Protein AF-A0A087SNQ1-F1 (afdb_monomer_lite)

Structure (mmCIF, N/CA/C/O backbone):
data_AF-A0A087SNQ1-F1
#
_entry.id   AF-A0A087SNQ1-F1
#
loop_
_atom_site.group_PDB
_atom_site.id
_atom_site.type_symbol
_atom_site.label_atom_id
_atom_site.label_alt_id
_atom_site.label_comp_id
_atom_site.label_asym_id
_atom_site.label_entity_id
_atom_site.label_seq_id
_atom_site.pdbx_PDB_ins_code
_atom_site.Cartn_x
_atom_site.Cartn_y
_atom_site.Cartn_z
_atom_site.occupancy
_atom_site.B_iso_or_equiv
_atom_site.auth_seq_id
_atom_site.auth_comp_id
_atom_site.auth_asym_id
_atom_site.auth_atom_id
_atom_site.pdbx_PDB_model_num
ATOM 1 N N . MET A 1 1 ? -2.020 -8.601 -16.836 1.00 51.16 1 MET A N 1
ATOM 2 C CA . MET A 1 1 ? -1.580 -8.238 -15.471 1.00 51.16 1 MET A CA 1
ATOM 3 C C . MET A 1 1 ? -0.207 -8.858 -15.265 1.00 51.16 1 MET A C 1
ATOM 5 O O . MET A 1 1 ? -0.049 -10.002 -15.671 1.00 51.16 1 MET A O 1
ATOM 9 N N . SER A 1 2 ? 0.785 -8.121 -14.756 1.00 54.00 2 SER A N 1
ATOM 10 C CA . SER A 1 2 ? 2.107 -8.702 -14.483 1.00 54.00 2 SER A CA 1
ATOM 11 C C . SER A 1 2 ? 2.045 -9.477 -13.167 1.00 54.00 2 SER A C 1
ATOM 13 O O . SER A 1 2 ? 1.613 -8.926 -12.153 1.00 54.00 2 SER A O 1
ATOM 15 N N . LEU A 1 3 ? 2.411 -10.758 -13.221 1.00 73.75 3 LEU A N 1
ATOM 16 C CA . LEU A 1 3 ? 2.416 -11.678 -12.079 1.00 73.75 3 LEU A CA 1
ATOM 17 C C . LEU A 1 3 ? 3.819 -11.899 -11.514 1.00 73.75 3 LEU A C 1
ATOM 19 O O . LEU A 1 3 ? 4.014 -12.810 -10.727 1.00 73.75 3 LEU A O 1
ATOM 23 N N . SER A 1 4 ? 4.801 -11.091 -11.912 1.00 76.44 4 SER A N 1
ATOM 24 C CA . SER A 1 4 ? 6.135 -11.148 -11.322 1.00 76.44 4 SER A CA 1
ATOM 25 C C . SER A 1 4 ? 6.735 -9.755 -11.140 1.00 76.44 4 SER A C 1
ATOM 27 O O . SER A 1 4 ? 6.287 -8.778 -11.744 1.00 76.44 4 SER A O 1
ATOM 29 N N . THR A 1 5 ? 7.765 -9.655 -10.300 1.00 79.50 5 THR A N 1
ATOM 30 C CA . THR A 1 5 ? 8.496 -8.406 -10.041 1.00 79.50 5 THR A CA 1
ATOM 31 C C . THR A 1 5 ? 9.996 -8.651 -10.112 1.00 79.50 5 THR A C 1
ATOM 33 O O . THR A 1 5 ? 10.499 -9.590 -9.509 1.00 79.50 5 THR A O 1
ATOM 36 N N . LEU A 1 6 ? 10.722 -7.786 -10.808 1.00 80.56 6 LEU A N 1
ATOM 37 C CA . LEU A 1 6 ? 12.168 -7.808 -10.953 1.00 80.56 6 LEU A CA 1
ATOM 38 C C . LEU A 1 6 ? 12.772 -6.649 -10.151 1.00 80.56 6 LEU A C 1
ATOM 40 O O . LEU A 1 6 ? 12.471 -5.484 -10.405 1.00 80.56 6 LEU A O 1
ATOM 44 N N . CYS A 1 7 ? 13.606 -6.961 -9.166 1.00 79.81 7 CYS A N 1
ATOM 45 C CA . CYS A 1 7 ? 14.303 -5.998 -8.320 1.00 79.81 7 CYS A CA 1
ATOM 46 C C . CYS A 1 7 ? 15.765 -5.893 -8.755 1.00 79.81 7 CYS A C 1
ATOM 48 O O . CYS A 1 7 ? 16.494 -6.881 -8.683 1.00 79.81 7 CYS A O 1
ATOM 50 N N . VAL A 1 8 ? 16.191 -4.707 -9.185 1.00 72.31 8 VAL A N 1
ATOM 51 C CA . VAL A 1 8 ? 17.578 -4.425 -9.588 1.00 72.31 8 VAL A CA 1
ATOM 52 C C . VAL A 1 8 ? 18.262 -3.689 -8.433 1.00 72.31 8 VAL A C 1
ATOM 54 O O . VAL A 1 8 ? 17.720 -2.703 -7.931 1.00 72.31 8 VAL A O 1
ATOM 57 N N . HIS A 1 9 ? 19.418 -4.174 -7.969 1.00 67.56 9 HIS A N 1
ATOM 58 C CA . HIS A 1 9 ? 20.097 -3.636 -6.783 1.00 67.56 9 HIS A CA 1
ATOM 59 C C . HIS A 1 9 ? 21.608 -3.516 -6.981 1.00 67.56 9 HIS A C 1
ATOM 61 O O . HIS A 1 9 ? 22.177 -4.130 -7.870 1.00 67.56 9 HIS A O 1
ATOM 67 N N . VAL A 1 10 ? 22.252 -2.758 -6.090 1.00 61.28 10 VAL A N 1
ATOM 68 C CA . VAL A 1 10 ? 23.638 -2.277 -6.206 1.00 61.28 10 VAL A CA 1
ATOM 69 C C . VAL A 1 10 ? 24.752 -3.330 -6.059 1.00 61.28 10 VAL A C 1
ATOM 71 O O . VAL A 1 10 ? 25.904 -2.980 -6.301 1.00 61.28 10 VAL A O 1
ATOM 74 N N . GLN A 1 11 ? 24.472 -4.586 -5.668 1.00 75.44 11 GLN A N 1
ATOM 75 C CA . GLN A 1 11 ? 25.512 -5.620 -5.484 1.00 75.44 11 GLN A CA 1
ATOM 76 C C . GLN A 1 11 ? 25.014 -7.055 -5.742 1.00 75.44 11 GLN A C 1
ATOM 78 O O . GLN A 1 11 ? 24.127 -7.551 -5.048 1.00 75.44 11 GLN A O 1
ATOM 83 N N . ASP A 1 12 ? 25.661 -7.758 -6.674 1.00 79.31 12 ASP A N 1
ATOM 84 C CA . ASP A 1 12 ? 25.307 -9.124 -7.091 1.00 79.31 12 ASP A CA 1
ATOM 85 C C . ASP A 1 12 ? 25.428 -10.177 -5.983 1.00 79.31 12 ASP A C 1
ATOM 87 O O . ASP A 1 12 ? 24.587 -11.070 -5.880 1.00 79.31 12 ASP A O 1
ATOM 91 N N . GLU A 1 13 ? 26.456 -10.081 -5.139 1.00 81.00 13 GLU A N 1
ATOM 92 C CA . GLU A 1 13 ? 26.699 -11.050 -4.062 1.00 81.00 13 GLU A CA 1
ATOM 93 C C . GLU A 1 13 ? 25.563 -11.041 -3.027 1.00 81.00 13 GLU A C 1
ATOM 95 O O . GLU A 1 13 ? 25.076 -12.095 -2.618 1.00 81.00 13 GLU A O 1
ATOM 100 N N . GLN A 1 14 ? 25.057 -9.852 -2.687 1.00 80.56 14 GLN A N 1
ATOM 101 C CA . GLN A 1 14 ? 23.914 -9.697 -1.785 1.00 80.56 14 GLN A CA 1
ATOM 102 C C . GLN A 1 14 ? 22.626 -10.263 -2.391 1.00 80.56 14 GLN A C 1
ATOM 104 O O . GLN A 1 14 ? 21.824 -10.864 -1.677 1.00 80.56 14 GLN A O 1
ATOM 109 N N . LEU A 1 15 ? 22.428 -10.106 -3.704 1.00 81.50 15 LEU A N 1
ATOM 110 C CA . LEU A 1 15 ? 21.254 -10.646 -4.392 1.00 81.50 15 LEU A CA 1
ATOM 111 C C . LEU A 1 15 ? 21.286 -12.174 -4.446 1.00 81.50 15 LEU A C 1
ATOM 113 O O . LEU A 1 15 ? 20.256 -12.811 -4.241 1.00 81.50 15 LEU A O 1
ATOM 117 N N . ARG A 1 16 ? 22.461 -12.773 -4.662 1.00 82.75 16 ARG A N 1
ATOM 118 C CA . ARG A 1 16 ? 22.622 -14.233 -4.619 1.00 82.75 16 ARG A CA 1
ATOM 119 C C . ARG A 1 16 ? 22.308 -14.788 -3.233 1.00 82.75 16 ARG A C 1
ATOM 121 O O . ARG A 1 16 ? 21.467 -15.673 -3.125 1.00 82.75 16 ARG A O 1
ATOM 128 N N . ALA A 1 17 ? 22.886 -14.200 -2.185 1.00 85.12 17 ALA A N 1
ATOM 129 C CA . ALA A 1 17 ? 22.611 -14.603 -0.806 1.00 85.12 17 ALA A CA 1
ATOM 130 C C . ALA A 1 17 ? 21.124 -14.430 -0.427 1.00 85.12 17 ALA A C 1
ATOM 132 O O . ALA A 1 17 ? 20.539 -15.267 0.262 1.00 85.12 17 ALA A O 1
ATOM 133 N N . ALA A 1 18 ? 20.472 -13.365 -0.906 1.00 83.00 18 ALA A N 1
ATOM 134 C CA . ALA A 1 18 ? 19.041 -13.167 -0.692 1.00 83.00 18 ALA A CA 1
ATOM 135 C C . ALA A 1 18 ? 18.193 -14.248 -1.389 1.00 83.00 18 ALA A C 1
ATOM 137 O O . ALA A 1 18 ? 17.280 -14.789 -0.769 1.00 83.00 18 ALA A O 1
ATOM 138 N N . ALA A 1 19 ? 18.512 -14.613 -2.636 1.00 85.06 19 ALA A N 1
ATOM 139 C CA . ALA A 1 19 ? 17.803 -15.671 -3.363 1.00 85.06 19 ALA A CA 1
ATOM 140 C C . ALA A 1 19 ? 17.903 -17.043 -2.672 1.00 85.06 19 ALA A C 1
ATOM 142 O O . ALA A 1 19 ? 16.960 -17.825 -2.720 1.00 85.06 19 ALA A O 1
ATOM 143 N N . GLU A 1 20 ? 19.012 -17.332 -1.987 1.00 88.44 20 GLU A N 1
ATOM 144 C CA . GLU A 1 20 ? 19.188 -18.589 -1.241 1.00 88.44 20 GLU A CA 1
ATOM 145 C C . GLU A 1 20 ? 18.268 -18.698 -0.017 1.00 88.44 20 GLU A C 1
ATOM 147 O O . GLU A 1 20 ? 17.915 -19.798 0.406 1.00 88.44 20 GLU A O 1
ATOM 152 N N . THR A 1 21 ? 17.862 -17.563 0.554 1.00 86.56 21 THR A N 1
ATOM 153 C CA . THR A 1 21 ? 17.050 -17.508 1.781 1.00 86.56 21 THR A CA 1
ATOM 154 C C . THR A 1 21 ? 15.574 -17.205 1.521 1.00 86.56 21 THR A C 1
ATOM 156 O O . THR A 1 21 ? 14.754 -17.334 2.431 1.00 86.56 21 THR A O 1
ATOM 159 N N . MET A 1 22 ? 15.214 -16.829 0.290 1.00 85.31 22 MET A N 1
ATOM 160 C CA . MET A 1 22 ? 13.860 -16.433 -0.101 1.00 85.31 22 MET A CA 1
ATOM 161 C C . MET A 1 22 ? 13.285 -17.404 -1.142 1.00 85.31 22 MET A C 1
ATOM 163 O O . MET A 1 22 ? 13.594 -17.275 -2.324 1.00 85.31 22 MET A O 1
ATOM 167 N N . PRO A 1 23 ? 12.385 -18.328 -0.753 1.00 82.75 2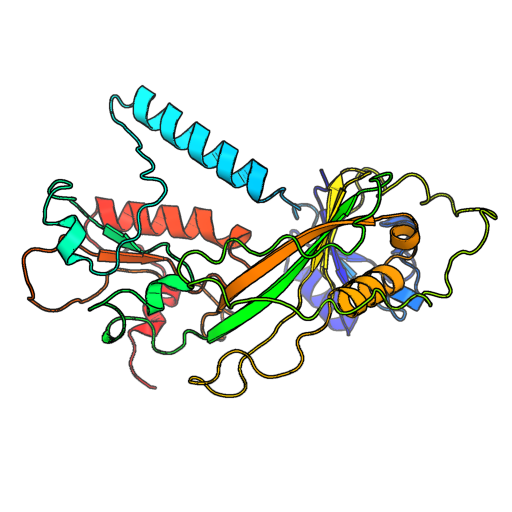3 PRO A N 1
ATOM 168 C CA . PRO A 1 23 ? 11.845 -19.342 -1.665 1.00 82.75 23 PRO A CA 1
ATOM 169 C C . PRO A 1 23 ? 11.139 -18.787 -2.911 1.00 82.75 23 PRO A C 1
ATOM 171 O O . PRO A 1 23 ? 11.089 -19.460 -3.935 1.00 82.75 23 PRO A O 1
ATOM 174 N N . SER A 1 24 ? 10.583 -17.576 -2.826 1.00 84.56 24 SER A N 1
ATOM 175 C CA . SER A 1 24 ? 9.855 -16.917 -3.918 1.00 84.56 24 SER A CA 1
ATOM 176 C C . SER A 1 24 ? 10.734 -16.036 -4.812 1.00 84.56 24 SER A C 1
ATOM 178 O O . SER A 1 24 ? 10.217 -15.417 -5.744 1.00 84.56 24 SER A O 1
ATOM 180 N N . ALA A 1 25 ? 12.039 -15.945 -4.536 1.00 89.62 25 ALA A N 1
ATOM 181 C CA . ALA A 1 25 ? 12.965 -15.083 -5.257 1.00 89.62 25 ALA A CA 1
ATOM 182 C C . ALA A 1 25 ? 14.038 -15.902 -5.979 1.00 89.62 25 ALA A C 1
ATOM 184 O O . ALA A 1 25 ? 14.646 -16.811 -5.422 1.00 89.62 25 ALA A O 1
ATOM 185 N N . ARG A 1 26 ? 14.324 -15.534 -7.226 1.00 91.56 26 ARG A N 1
ATOM 186 C CA . ARG A 1 26 ? 15.399 -16.120 -8.026 1.00 91.56 26 ARG A CA 1
ATOM 187 C C . ARG A 1 26 ? 16.377 -15.038 -8.449 1.00 91.56 26 ARG A C 1
ATOM 189 O O . ARG A 1 26 ? 15.969 -14.029 -9.011 1.00 91.56 26 ARG A O 1
ATOM 196 N N . TYR A 1 27 ? 17.670 -15.277 -8.262 1.00 91.94 27 TYR A N 1
ATOM 197 C CA . TYR A 1 27 ? 18.692 -14.414 -8.849 1.00 91.94 27 TYR A CA 1
ATOM 198 C C . TYR A 1 27 ? 18.770 -14.610 -10.373 1.00 91.94 27 TYR A C 1
ATOM 200 O O . TYR A 1 27 ? 18.821 -15.738 -10.875 1.00 91.94 27 TYR A O 1
ATOM 208 N N . VAL A 1 28 ? 18.790 -13.495 -11.097 1.00 90.38 28 VAL A N 1
ATOM 209 C CA . VAL A 1 28 ? 18.960 -13.404 -12.547 1.00 90.38 28 VAL A CA 1
ATOM 210 C C . VAL A 1 28 ? 20.227 -12.590 -12.818 1.00 90.38 28 VAL A C 1
ATOM 212 O O . VAL A 1 28 ? 20.288 -11.428 -12.420 1.00 90.38 28 VAL A O 1
ATOM 215 N N . PRO A 1 29 ? 21.253 -13.160 -13.466 1.00 89.31 29 PRO A N 1
ATOM 216 C CA . PRO A 1 29 ? 22.459 -12.411 -13.815 1.00 89.31 29 PRO A CA 1
ATOM 217 C C . PRO A 1 29 ? 22.170 -11.358 -14.898 1.00 89.31 29 PRO A C 1
ATOM 219 O O . PRO A 1 29 ? 21.266 -11.548 -15.714 1.00 89.31 29 PRO A O 1
ATOM 222 N N . ALA A 1 30 ? 22.977 -10.292 -14.938 1.00 86.81 30 ALA A N 1
ATOM 223 C CA . ALA A 1 30 ? 22.825 -9.166 -15.871 1.00 86.81 30 ALA A CA 1
ATOM 224 C C . ALA A 1 30 ? 22.646 -9.608 -17.336 1.00 86.81 30 ALA A C 1
ATOM 226 O O . ALA A 1 30 ? 21.707 -9.185 -18.007 1.00 86.81 30 ALA A O 1
ATOM 227 N N . SER A 1 31 ? 23.456 -10.579 -17.769 1.00 86.31 31 SER A N 1
ATOM 228 C CA . SER A 1 31 ? 23.449 -11.134 -19.130 1.00 86.31 31 SER A CA 1
ATOM 229 C C . SER A 1 31 ? 22.148 -11.821 -19.555 1.00 86.31 31 SER A C 1
ATOM 231 O O . SER A 1 31 ? 21.983 -12.156 -20.724 1.00 86.31 31 SER A O 1
ATOM 233 N N . HIS A 1 32 ? 21.229 -12.067 -18.619 1.00 88.56 32 HIS A N 1
ATOM 234 C CA . HIS A 1 32 ? 19.934 -12.692 -18.885 1.00 88.56 32 HIS A CA 1
ATOM 235 C C . HIS A 1 32 ? 18.754 -11.730 -18.677 1.00 88.56 32 HIS A C 1
ATOM 237 O O . HIS A 1 32 ? 17.610 -12.143 -18.863 1.00 88.56 32 HIS A O 1
ATOM 243 N N . LEU A 1 33 ? 18.990 -10.468 -18.295 1.00 87.50 33 LEU A N 1
ATOM 244 C CA . LEU A 1 33 ? 17.909 -9.524 -17.993 1.00 87.50 33 LEU A CA 1
ATOM 245 C C . LEU A 1 33 ? 17.072 -9.166 -19.222 1.00 87.50 33 LEU A C 1
ATOM 247 O O . LEU A 1 33 ? 15.849 -9.163 -19.114 1.00 87.50 33 LEU A O 1
ATOM 251 N N . ASP A 1 34 ? 17.689 -8.964 -20.388 1.00 85.38 34 ASP A N 1
ATOM 252 C CA . ASP A 1 34 ? 16.961 -8.652 -21.628 1.00 85.38 34 ASP A CA 1
ATOM 253 C C . ASP A 1 34 ? 16.037 -9.805 -22.068 1.00 85.38 34 ASP A C 1
ATOM 255 O O . ASP A 1 34 ? 14.947 -9.585 -22.592 1.00 85.38 34 ASP A O 1
ATOM 259 N N . ALA A 1 35 ? 16.408 -11.053 -21.756 1.00 86.25 35 ALA A N 1
ATOM 260 C CA . ALA A 1 35 ? 15.552 -12.216 -21.997 1.00 86.25 35 ALA A CA 1
ATOM 261 C C . ALA A 1 35 ? 14.334 -12.273 -21.053 1.00 86.25 35 ALA A C 1
ATOM 263 O O . ALA A 1 35 ? 13.330 -12.900 -21.388 1.00 86.25 35 ALA A O 1
ATOM 264 N N . ILE A 1 36 ? 14.416 -11.643 -19.874 1.00 87.75 36 ILE A N 1
ATOM 265 C CA . ILE A 1 36 ? 13.316 -11.555 -18.900 1.00 87.75 36 ILE A CA 1
ATOM 266 C C . ILE A 1 36 ? 12.424 -10.343 -19.178 1.00 87.75 36 ILE A C 1
ATOM 268 O O . ILE A 1 36 ? 11.198 -10.441 -19.107 1.00 87.75 36 ILE A O 1
ATOM 272 N N . LEU A 1 37 ? 13.031 -9.201 -19.486 1.00 87.62 37 LEU A N 1
ATOM 273 C CA . LEU A 1 37 ? 12.345 -7.977 -19.859 1.00 87.62 37 LEU A CA 1
ATOM 274 C C . LEU A 1 37 ? 13.080 -7.339 -21.034 1.00 87.62 37 LEU A C 1
ATOM 276 O O . LEU A 1 37 ? 14.060 -6.619 -20.851 1.00 87.62 37 LEU A O 1
ATOM 280 N N . ALA A 1 38 ? 12.549 -7.567 -22.233 1.00 85.44 38 ALA A N 1
ATOM 281 C CA . ALA A 1 38 ? 13.096 -6.988 -23.450 1.00 85.44 38 ALA A CA 1
ATOM 282 C C . ALA A 1 38 ? 13.204 -5.459 -23.332 1.00 85.44 38 ALA A C 1
ATOM 284 O O . ALA A 1 38 ? 12.235 -4.776 -22.974 1.00 85.44 38 ALA A O 1
ATOM 285 N N . GLY A 1 39 ? 14.381 -4.923 -23.648 1.00 79.94 39 GLY A N 1
ATOM 286 C CA . GLY A 1 39 ? 14.689 -3.496 -23.547 1.00 79.94 39 GLY A CA 1
ATOM 287 C C . GLY A 1 39 ? 15.220 -3.046 -22.182 1.00 79.94 39 GLY A C 1
ATOM 288 O O . GLY A 1 39 ? 15.520 -1.863 -22.032 1.00 79.94 39 GLY A O 1
ATOM 289 N N . LEU A 1 40 ? 15.365 -3.948 -21.205 1.00 83.00 40 LEU A N 1
ATOM 290 C CA . LEU A 1 40 ? 16.158 -3.703 -19.999 1.00 83.00 40 LEU A CA 1
ATOM 291 C C . LEU A 1 40 ? 17.619 -4.080 -20.286 1.00 83.00 40 LEU A C 1
ATOM 293 O O . LEU A 1 40 ? 18.017 -5.230 -20.101 1.00 83.00 40 LEU A O 1
ATOM 297 N N . THR A 1 41 ? 18.402 -3.126 -20.793 1.00 68.88 41 THR A N 1
ATOM 298 C CA . THR A 1 41 ? 19.791 -3.388 -21.203 1.00 68.88 41 THR A CA 1
ATOM 299 C C . THR A 1 41 ? 20.736 -3.519 -20.006 1.00 68.88 41 THR A C 1
ATOM 301 O O . THR A 1 41 ? 20.430 -3.057 -18.903 1.00 68.88 41 THR A O 1
ATOM 304 N N . GLU A 1 42 ? 21.916 -4.109 -20.226 1.00 70.88 42 GLU A N 1
ATOM 305 C CA . GLU A 1 42 ? 22.977 -4.140 -19.211 1.00 70.88 42 GLU A CA 1
ATOM 306 C C . GLU A 1 42 ? 23.393 -2.724 -18.789 1.00 70.88 42 GLU A C 1
ATOM 308 O O . GLU A 1 42 ? 23.671 -2.496 -17.618 1.00 70.88 42 GLU A O 1
ATOM 313 N N . GLU A 1 43 ? 23.374 -1.734 -19.686 1.00 73.50 43 GLU A N 1
ATOM 314 C CA . GLU A 1 43 ? 23.645 -0.342 -19.312 1.00 73.50 43 GLU A CA 1
ATOM 315 C C . GLU A 1 43 ? 22.570 0.213 -18.371 1.00 73.50 43 GLU A C 1
ATOM 317 O O . GLU A 1 43 ? 22.900 0.896 -17.401 1.00 73.50 43 GLU A O 1
ATOM 322 N N . ALA A 1 44 ? 21.294 -0.110 -18.613 1.00 75.00 44 ALA A N 1
ATOM 323 C CA . ALA A 1 44 ? 20.187 0.305 -17.753 1.00 75.00 44 ALA A CA 1
ATOM 324 C C . ALA A 1 44 ? 20.245 -0.357 -16.364 1.00 75.00 44 ALA A C 1
ATOM 326 O O . ALA A 1 44 ? 19.822 0.248 -15.377 1.00 75.00 44 ALA A O 1
ATOM 327 N N . SER A 1 45 ? 20.805 -1.570 -16.269 1.00 73.06 45 SER A N 1
ATOM 328 C CA . SER A 1 45 ? 21.076 -2.251 -14.996 1.00 73.06 45 SER A CA 1
ATOM 329 C C . SER A 1 45 ? 22.470 -1.970 -14.421 1.00 73.06 45 SER A C 1
ATOM 331 O O . SER A 1 45 ? 22.814 -2.517 -13.374 1.00 73.06 45 SER A O 1
ATOM 333 N N . ALA A 1 46 ? 23.281 -1.131 -15.078 1.00 77.94 46 ALA A N 1
ATOM 334 C CA . ALA A 1 46 ? 24.689 -0.893 -14.750 1.00 77.94 46 ALA A CA 1
ATOM 335 C C . ALA A 1 46 ? 25.542 -2.182 -14.652 1.00 77.94 46 ALA A C 1
ATOM 337 O O . ALA A 1 46 ? 26.480 -2.258 -13.859 1.00 77.94 46 ALA A O 1
ATOM 338 N N . GLY A 1 47 ? 25.204 -3.206 -15.440 1.00 78.75 47 GLY A N 1
ATOM 339 C CA . GLY A 1 47 ? 25.863 -4.513 -15.454 1.00 78.75 47 GLY A CA 1
ATOM 340 C C . GLY A 1 47 ? 25.537 -5.391 -14.244 1.00 78.75 47 GLY A C 1
ATOM 341 O O . GLY A 1 47 ? 26.192 -6.412 -14.039 1.00 78.75 47 GLY A O 1
ATOM 342 N N . LEU A 1 48 ? 24.547 -5.006 -13.433 1.00 81.06 48 LEU A N 1
ATOM 343 C CA . LEU A 1 48 ? 24.138 -5.734 -12.234 1.00 81.06 48 LEU A CA 1
ATOM 344 C C . LEU A 1 48 ? 23.021 -6.727 -12.552 1.00 81.06 48 LEU A C 1
ATOM 346 O O . LEU A 1 48 ? 22.204 -6.508 -13.452 1.00 81.06 48 LEU A O 1
ATOM 350 N N . GLY A 1 49 ? 22.995 -7.828 -11.804 1.00 85.94 49 GLY A N 1
ATOM 351 C CA . GLY A 1 49 ? 21.897 -8.783 -11.798 1.00 85.94 49 GLY A CA 1
ATOM 352 C C . GLY A 1 49 ? 20.664 -8.269 -11.048 1.00 85.94 49 GLY A C 1
ATOM 353 O O . GLY A 1 49 ? 20.598 -7.136 -10.569 1.00 85.94 49 GLY A O 1
ATOM 354 N N . ALA A 1 50 ? 19.659 -9.131 -10.933 1.00 90.25 50 ALA A N 1
ATOM 355 C CA . ALA A 1 50 ? 18.379 -8.810 -10.317 1.00 90.25 50 ALA A CA 1
ATOM 356 C C . ALA A 1 50 ? 17.798 -9.991 -9.532 1.00 90.25 50 ALA A C 1
ATOM 358 O O . ALA A 1 50 ? 18.170 -11.145 -9.740 1.00 90.25 50 ALA A O 1
ATOM 359 N N . LEU A 1 51 ? 16.838 -9.707 -8.653 1.00 91.12 51 LEU A N 1
ATOM 360 C CA . LEU A 1 51 ? 15.955 -10.709 -8.056 1.00 91.12 51 LEU A CA 1
ATOM 361 C C . LEU A 1 51 ? 14.618 -10.720 -8.786 1.00 91.12 51 LEU A C 1
ATOM 363 O O . LEU A 1 51 ? 13.919 -9.710 -8.816 1.00 91.12 51 LEU A O 1
ATOM 367 N N . LEU A 1 52 ? 14.243 -11.869 -9.332 1.00 92.00 52 LEU A N 1
ATOM 368 C CA . LEU A 1 52 ? 12.928 -12.126 -9.895 1.00 92.00 52 LEU A CA 1
ATOM 369 C C . LEU A 1 52 ? 12.039 -12.789 -8.841 1.00 92.00 52 LEU A C 1
ATOM 371 O O . LEU A 1 52 ? 12.310 -13.909 -8.414 1.00 92.00 52 LEU A O 1
ATOM 375 N N . PHE A 1 53 ? 10.963 -12.110 -8.466 1.00 90.38 53 PHE A N 1
ATOM 376 C CA . PHE A 1 53 ? 9.892 -12.631 -7.628 1.00 90.38 53 PHE A CA 1
ATOM 377 C C . PHE A 1 53 ? 8.769 -13.155 -8.520 1.00 90.38 53 PHE A C 1
ATOM 379 O O . PHE A 1 53 ? 8.127 -12.363 -9.212 1.00 90.38 53 PHE A O 1
ATOM 386 N N . SER A 1 54 ? 8.523 -14.466 -8.505 1.00 84.62 54 SER A N 1
ATOM 387 C CA . SER A 1 54 ? 7.502 -15.110 -9.352 1.00 84.62 54 SER A CA 1
ATOM 388 C C . SER A 1 54 ? 6.066 -14.831 -8.922 1.00 84.62 54 SER A C 1
ATOM 390 O O . SER A 1 54 ? 5.158 -15.075 -9.705 1.00 84.62 54 SER A O 1
ATOM 392 N N . ASP A 1 55 ? 5.884 -14.336 -7.696 1.00 85.25 55 ASP A N 1
ATOM 393 C CA . ASP A 1 55 ? 4.573 -14.148 -7.065 1.00 85.25 55 ASP A CA 1
ATOM 394 C C . ASP A 1 55 ? 4.294 -12.657 -6.787 1.00 85.25 55 ASP A C 1
ATOM 396 O O . ASP A 1 55 ? 3.364 -12.289 -6.066 1.00 85.25 55 ASP A O 1
ATOM 400 N N . GLY A 1 56 ? 5.145 -11.771 -7.316 1.00 83.25 56 GLY A N 1
ATOM 401 C CA . GLY A 1 56 ? 4.984 -10.326 -7.197 1.00 83.25 56 GLY A CA 1
ATOM 402 C C . GLY A 1 56 ? 3.882 -9.823 -8.125 1.00 83.25 56 GLY A C 1
ATOM 403 O O . GLY A 1 56 ? 3.853 -10.177 -9.292 1.00 83.25 56 GLY A O 1
ATOM 404 N N . MET A 1 57 ? 2.984 -8.967 -7.642 1.00 85.12 57 MET A N 1
ATOM 405 C CA . MET A 1 57 ? 1.876 -8.469 -8.460 1.00 85.12 57 MET A CA 1
ATOM 406 C C . MET A 1 57 ? 1.808 -6.946 -8.455 1.00 85.12 57 MET A C 1
ATOM 408 O O . MET A 1 57 ? 1.816 -6.309 -7.400 1.00 85.12 57 MET A O 1
ATOM 412 N N . ALA A 1 58 ? 1.663 -6.369 -9.647 1.00 88.00 58 ALA A N 1
ATOM 413 C CA . ALA A 1 58 ? 1.252 -4.982 -9.812 1.00 88.00 58 ALA A CA 1
ATOM 414 C C . ALA A 1 58 ? -0.279 -4.901 -9.883 1.00 88.00 58 ALA A C 1
ATOM 416 O O . ALA A 1 58 ? -0.912 -5.487 -10.764 1.00 88.00 58 ALA A O 1
ATOM 417 N N . LEU A 1 59 ? -0.873 -4.161 -8.949 1.00 86.19 59 LEU A N 1
ATOM 418 C CA . LEU A 1 59 ? -2.315 -3.950 -8.860 1.00 86.19 59 LEU A CA 1
ATOM 419 C C . LEU A 1 59 ? -2.702 -2.598 -9.462 1.00 86.19 59 LEU A C 1
ATOM 421 O O . LEU A 1 59 ? -1.997 -1.604 -9.276 1.00 86.19 59 LEU A O 1
ATOM 425 N N . ASP A 1 60 ? -3.857 -2.539 -10.128 1.00 88.25 60 ASP A N 1
ATOM 426 C CA . ASP A 1 60 ? -4.601 -1.282 -10.233 1.00 88.25 60 ASP A CA 1
ATOM 427 C C . ASP A 1 60 ? -5.233 -0.992 -8.874 1.00 88.25 60 ASP A C 1
ATOM 429 O O . ASP A 1 60 ? -6.263 -1.564 -8.522 1.00 88.25 60 ASP A O 1
ATOM 433 N N . THR A 1 61 ? -4.587 -0.129 -8.089 1.00 88.44 61 THR A N 1
ATOM 434 C CA . THR A 1 61 ? -5.019 0.194 -6.727 1.00 88.44 61 THR A CA 1
ATOM 435 C C . THR A 1 61 ? -6.453 0.710 -6.685 1.00 88.44 61 THR A C 1
ATOM 437 O O . THR A 1 61 ? -7.185 0.351 -5.767 1.00 88.44 61 THR A O 1
ATOM 440 N N . LYS A 1 62 ? -6.884 1.518 -7.665 1.00 87.25 62 LYS A N 1
ATOM 441 C CA . LYS A 1 62 ? -8.256 2.036 -7.674 1.00 87.25 62 LYS A CA 1
ATOM 442 C C . LYS A 1 62 ? -9.249 0.906 -7.927 1.00 87.25 62 LYS A C 1
ATOM 444 O O . LYS A 1 62 ? -10.141 0.703 -7.111 1.00 87.25 62 LYS A O 1
ATOM 449 N N . GLY A 1 63 ? -9.055 0.147 -9.007 1.00 91.06 63 GLY A N 1
ATOM 450 C CA . GLY A 1 63 ? -9.919 -0.992 -9.324 1.00 91.06 63 GLY A CA 1
ATOM 451 C C . GLY A 1 63 ? -9.954 -2.035 -8.202 1.00 91.06 63 GLY A C 1
ATOM 452 O O . GLY A 1 63 ? -11.013 -2.573 -7.886 1.00 91.06 63 GLY A O 1
ATOM 453 N N . TYR A 1 64 ? -8.815 -2.269 -7.543 1.00 93.69 64 TYR A N 1
ATOM 454 C CA . TYR A 1 64 ? -8.715 -3.147 -6.380 1.00 93.69 64 TYR A CA 1
ATOM 455 C C . TYR A 1 64 ? -9.572 -2.661 -5.204 1.00 93.69 64 TYR A C 1
ATOM 457 O O . TYR A 1 64 ? -10.340 -3.446 -4.651 1.00 93.69 64 TYR A O 1
ATOM 465 N N . LEU A 1 65 ? -9.470 -1.382 -4.830 1.00 93.81 65 LEU A N 1
ATOM 466 C CA . LEU A 1 65 ? -10.233 -0.819 -3.712 1.00 93.81 65 LEU A CA 1
ATOM 467 C C . LEU A 1 65 ? -11.735 -0.741 -4.015 1.00 93.81 65 LEU A C 1
ATOM 469 O O . LEU A 1 65 ? -12.538 -1.093 -3.153 1.00 93.81 65 LEU A O 1
ATOM 473 N N . ASP A 1 66 ? -12.110 -0.360 -5.239 1.00 95.00 66 ASP A N 1
ATOM 474 C CA . ASP A 1 66 ? -13.510 -0.346 -5.680 1.00 95.00 66 ASP A CA 1
ATOM 475 C C . ASP A 1 66 ? -14.113 -1.763 -5.608 1.00 95.00 66 ASP A C 1
ATOM 477 O O . ASP A 1 66 ? -15.206 -1.965 -5.072 1.00 95.00 66 ASP A O 1
ATOM 481 N N . GLY A 1 67 ? -13.376 -2.767 -6.096 1.00 96.88 67 GLY A N 1
ATOM 482 C CA . GLY A 1 67 ? -13.784 -4.170 -6.037 1.00 96.88 67 GLY A CA 1
ATOM 483 C C . GLY A 1 67 ? -13.869 -4.711 -4.608 1.00 96.88 67 GLY A C 1
ATOM 484 O O . GLY A 1 67 ? -14.824 -5.414 -4.273 1.00 96.88 67 GLY A O 1
ATOM 485 N N . LEU A 1 68 ? -12.910 -4.353 -3.749 1.00 96.06 68 LEU A N 1
ATOM 486 C CA . LEU A 1 68 ? -12.904 -4.734 -2.337 1.00 96.06 68 LEU A CA 1
ATOM 487 C C . LEU A 1 68 ? -14.113 -4.149 -1.594 1.00 96.06 68 LEU A C 1
ATOM 489 O O . LEU A 1 68 ? -14.755 -4.849 -0.808 1.00 96.06 68 LEU A O 1
ATOM 493 N N . TRP A 1 69 ? -14.461 -2.889 -1.861 1.00 96.56 69 TRP A N 1
ATOM 494 C CA . TRP A 1 69 ? -15.648 -2.263 -1.283 1.00 96.56 69 TRP A CA 1
ATOM 495 C C . TRP A 1 69 ? -16.939 -2.928 -1.774 1.00 96.56 69 TRP A C 1
ATOM 497 O O . TRP A 1 69 ? -17.795 -3.286 -0.964 1.00 96.56 69 TRP A O 1
ATOM 507 N N . ALA A 1 70 ? -17.055 -3.185 -3.079 1.00 97.19 70 ALA A N 1
ATOM 508 C CA . ALA A 1 70 ? -18.211 -3.880 -3.640 1.00 97.19 70 ALA A CA 1
ATOM 509 C C . ALA A 1 70 ? -18.395 -5.291 -3.041 1.00 97.19 70 ALA A C 1
ATOM 511 O O . ALA A 1 70 ? -19.522 -5.679 -2.714 1.00 97.19 70 ALA A O 1
ATOM 512 N N . ASP A 1 71 ? -17.305 -6.047 -2.849 1.00 97.69 71 ASP A N 1
ATOM 513 C CA . ASP A 1 71 ? -17.335 -7.346 -2.159 1.00 97.69 71 ASP A CA 1
ATOM 514 C C . ASP A 1 71 ? -17.758 -7.198 -0.692 1.00 97.69 71 ASP A C 1
ATOM 516 O O . ASP A 1 71 ? -18.607 -7.950 -0.216 1.00 97.69 71 ASP A O 1
ATOM 520 N N . THR A 1 72 ? -17.241 -6.186 0.008 1.00 97.12 72 THR A N 1
ATOM 521 C CA . THR A 1 72 ? -17.609 -5.892 1.403 1.00 97.12 72 THR A CA 1
ATOM 522 C C . THR A 1 72 ? -19.114 -5.661 1.540 1.00 97.12 72 THR A C 1
ATOM 524 O O . THR A 1 72 ? -19.768 -6.285 2.376 1.00 97.12 72 THR A O 1
ATOM 527 N N . GLN A 1 73 ? -19.694 -4.828 0.673 1.00 97.38 73 GLN A N 1
ATOM 528 C CA . GLN A 1 73 ? -21.135 -4.572 0.665 1.00 97.38 73 GLN A CA 1
ATOM 529 C C . GLN A 1 73 ? -21.954 -5.818 0.323 1.00 97.38 73 GLN A C 1
ATOM 531 O O . GLN A 1 73 ? -23.017 -6.040 0.902 1.00 97.38 73 GLN A O 1
ATOM 536 N N . ARG A 1 74 ? -21.481 -6.641 -0.621 1.00 97.88 74 ARG A N 1
ATOM 537 C CA . ARG A 1 74 ? -22.143 -7.903 -0.970 1.00 97.88 74 ARG A CA 1
ATOM 538 C C . ARG A 1 74 ? -22.179 -8.854 0.225 1.00 97.88 74 ARG A C 1
ATOM 540 O O . ARG A 1 74 ? -23.260 -9.315 0.577 1.00 97.88 74 ARG A O 1
ATOM 547 N N . ARG A 1 75 ? -21.035 -9.088 0.872 1.00 97.50 75 ARG A N 1
ATOM 548 C CA . ARG A 1 75 ? -20.927 -9.970 2.044 1.00 97.50 75 ARG A CA 1
ATOM 549 C C . ARG A 1 75 ? -21.759 -9.475 3.221 1.00 97.50 75 ARG A C 1
ATOM 551 O O . ARG A 1 75 ? -22.396 -10.278 3.890 1.00 97.50 75 ARG A O 1
ATOM 558 N N . ALA A 1 76 ? -21.795 -8.162 3.456 1.00 97.12 76 ALA A N 1
ATOM 559 C CA . ALA A 1 76 ? -22.657 -7.575 4.478 1.00 97.12 76 ALA A CA 1
ATOM 560 C C . ALA A 1 76 ? -24.131 -7.955 4.244 1.00 97.12 76 ALA A C 1
ATOM 562 O O . ALA A 1 76 ? -24.776 -8.482 5.149 1.00 97.12 76 ALA A O 1
ATOM 563 N N . ARG A 1 77 ? -24.628 -7.806 3.006 1.00 97.25 77 ARG A N 1
ATOM 564 C CA . ARG A 1 77 ? -26.000 -8.201 2.642 1.00 97.25 77 ARG A CA 1
ATOM 565 C C . ARG A 1 77 ? -26.255 -9.699 2.810 1.00 97.25 77 ARG A C 1
ATOM 567 O O . ARG A 1 77 ? -27.311 -10.072 3.308 1.00 97.25 77 ARG A O 1
ATOM 574 N N . GLU A 1 78 ? -25.304 -10.548 2.423 1.00 97.81 78 GLU A N 1
ATOM 575 C CA . GLU A 1 78 ? -25.393 -12.009 2.608 1.00 97.81 78 GLU A CA 1
ATOM 576 C C . GLU A 1 78 ? -25.506 -12.403 4.090 1.00 97.81 78 GLU A C 1
ATOM 578 O O . GLU A 1 78 ? -26.175 -13.379 4.422 1.00 97.81 78 GLU A O 1
ATOM 583 N N . LEU A 1 79 ? -24.901 -11.617 4.983 1.00 97.25 79 LEU A N 1
ATOM 584 C CA . LEU A 1 79 ? -24.972 -11.785 6.436 1.00 97.25 79 LEU A CA 1
ATOM 585 C C . LEU A 1 79 ? -26.184 -11.086 7.080 1.00 97.25 79 LEU A C 1
ATOM 587 O O . LEU A 1 79 ? -26.308 -11.095 8.303 1.00 97.25 79 LEU A O 1
ATOM 591 N N . GLY A 1 80 ? -27.069 -10.464 6.293 1.00 97.25 80 GLY A N 1
ATOM 592 C CA . GLY A 1 80 ? -28.221 -9.718 6.810 1.00 97.25 80 GLY A CA 1
ATOM 593 C C . GLY A 1 80 ? -27.852 -8.416 7.534 1.00 97.25 80 GLY A C 1
ATOM 594 O O . GLY A 1 80 ? -28.632 -7.935 8.352 1.00 97.25 80 GLY A O 1
ATOM 595 N N . THR A 1 81 ? -26.672 -7.858 7.254 1.00 95.31 81 THR A N 1
ATOM 596 C CA . THR A 1 81 ? -26.197 -6.567 7.772 1.00 95.31 81 THR A CA 1
ATOM 597 C C . THR A 1 81 ? -25.921 -5.586 6.625 1.00 95.31 81 THR A C 1
ATOM 599 O O . THR A 1 81 ? -26.148 -5.887 5.450 1.00 95.31 81 THR A O 1
ATOM 602 N N . GLU A 1 82 ? -25.435 -4.393 6.949 1.00 94.00 82 GLU A N 1
ATOM 603 C CA . GLU A 1 82 ? -25.133 -3.340 5.986 1.00 94.00 82 GLU A CA 1
ATOM 604 C C . GLU A 1 82 ? -23.699 -2.825 6.156 1.00 94.00 82 GLU A C 1
ATOM 606 O O . GLU A 1 82 ? -23.194 -2.681 7.268 1.00 94.00 82 GLU A O 1
ATOM 611 N N . ALA A 1 83 ? -23.046 -2.527 5.031 1.00 94.94 83 ALA A N 1
ATOM 612 C CA . ALA A 1 83 ? -21.805 -1.767 4.991 1.00 94.94 83 ALA A CA 1
ATOM 613 C C . ALA A 1 83 ? -22.068 -0.447 4.255 1.00 94.94 83 ALA A C 1
ATOM 615 O O . ALA A 1 83 ? -22.328 -0.437 3.046 1.00 94.94 83 ALA A O 1
ATOM 616 N N . VAL A 1 84 ? -22.006 0.659 4.997 1.00 92.56 84 VAL A N 1
ATOM 617 C CA . VAL A 1 84 ? -22.326 2.006 4.509 1.00 92.56 84 VAL A CA 1
ATOM 618 C C . VAL A 1 84 ? -21.050 2.826 4.378 1.00 92.56 84 VAL A C 1
ATOM 620 O O . VAL A 1 84 ? -20.258 2.907 5.315 1.00 92.56 84 VAL A O 1
ATOM 623 N N . LEU A 1 85 ? -20.868 3.459 3.218 1.00 92.38 85 LEU A N 1
ATOM 624 C CA . LEU A 1 85 ? -19.848 4.482 3.015 1.00 92.38 85 LEU A CA 1
ATOM 625 C C . LEU A 1 85 ? -20.514 5.852 3.123 1.00 92.38 85 LEU A C 1
ATOM 627 O O . LEU A 1 85 ? -21.403 6.180 2.340 1.00 92.38 85 LEU A O 1
ATOM 631 N N . HIS A 1 86 ? -20.071 6.655 4.084 1.00 90.19 86 HIS A N 1
ATOM 632 C CA . HIS A 1 86 ? -20.496 8.045 4.208 1.00 90.19 86 HIS A CA 1
ATOM 633 C C . HIS A 1 86 ? -19.533 8.940 3.424 1.00 90.19 86 HIS A C 1
ATOM 635 O O . HIS A 1 86 ? -18.481 9.333 3.926 1.00 90.19 86 HIS A O 1
ATOM 641 N N . GLU A 1 87 ? -19.879 9.235 2.172 1.00 89.12 87 GLU A N 1
ATOM 642 C CA . GLU A 1 87 ? -19.096 10.130 1.317 1.00 89.12 87 GLU A CA 1
ATOM 643 C C . GLU A 1 87 ? -19.194 11.592 1.776 1.00 89.12 87 GLU A C 1
ATOM 645 O O . GLU A 1 87 ? -20.127 11.980 2.483 1.00 89.12 87 GLU A O 1
ATOM 650 N N . ASN A 1 88 ? -18.221 12.416 1.368 1.00 87.94 88 ASN A N 1
ATOM 651 C CA . ASN A 1 88 ? -18.155 13.853 1.681 1.00 87.94 88 ASN A CA 1
ATOM 652 C C . ASN A 1 88 ? -18.299 14.170 3.180 1.00 87.94 88 ASN A C 1
ATOM 654 O O . ASN A 1 88 ? -18.801 15.224 3.562 1.00 87.94 88 ASN A O 1
ATOM 658 N N . THR A 1 89 ? -17.874 13.234 4.025 1.00 87.00 89 THR A N 1
ATOM 659 C CA . THR A 1 89 ? -17.934 13.340 5.476 1.00 87.00 89 THR A CA 1
ATOM 660 C C . THR A 1 89 ? -16.515 13.366 6.015 1.00 87.00 89 THR A C 1
ATOM 662 O O . THR A 1 89 ? -15.743 12.440 5.771 1.00 87.00 89 THR A O 1
ATOM 665 N N . THR A 1 90 ? -16.199 14.396 6.789 1.00 89.56 90 THR A N 1
ATOM 666 C CA . THR A 1 90 ? -14.957 14.480 7.558 1.00 89.56 90 THR A CA 1
ATOM 667 C C . THR A 1 90 ? -15.298 14.344 9.034 1.00 89.56 90 THR A C 1
ATOM 669 O O . THR A 1 90 ? -16.328 14.848 9.472 1.00 89.56 90 THR A O 1
ATOM 672 N N . VAL A 1 91 ? -14.459 13.628 9.779 1.00 89.06 91 VAL A N 1
ATOM 673 C CA . VAL A 1 91 ? -14.562 13.496 11.236 1.00 89.06 91 VAL A CA 1
ATOM 674 C C . VAL A 1 91 ? -13.368 14.230 11.822 1.00 89.06 91 VAL A C 1
ATOM 676 O O . VAL A 1 91 ? -12.234 13.803 11.598 1.00 89.06 91 VAL A O 1
ATOM 679 N N . HIS A 1 92 ? -13.614 15.340 12.515 1.00 89.62 92 HIS A N 1
ATOM 680 C CA . HIS A 1 92 ? -12.550 16.151 13.118 1.00 89.62 92 HIS A CA 1
ATOM 681 C C . HIS A 1 92 ? -12.315 15.789 14.586 1.00 89.62 92 HIS A C 1
ATOM 683 O O . HIS A 1 92 ? -11.196 15.921 15.080 1.00 89.62 92 HIS A O 1
ATOM 689 N N . ASP A 1 93 ? -13.345 15.275 15.254 1.00 88.38 93 ASP A N 1
ATOM 690 C CA . ASP A 1 93 ? -13.302 14.779 16.625 1.00 88.38 93 ASP A CA 1
ATOM 691 C C . ASP A 1 93 ? -14.069 13.450 16.735 1.00 88.38 93 ASP A C 1
ATOM 693 O O . ASP A 1 93 ? -15.149 13.275 16.167 1.00 88.38 93 ASP A O 1
ATOM 697 N N . LEU A 1 94 ? -13.533 12.495 17.499 1.00 87.00 94 LEU A N 1
ATOM 698 C CA . LEU A 1 94 ? -14.206 11.221 17.759 1.00 87.00 94 LEU A CA 1
ATOM 699 C C . LEU A 1 94 ? -15.536 11.383 18.507 1.00 87.00 94 LEU A C 1
ATOM 701 O O . LEU A 1 94 ? -16.422 10.542 18.354 1.00 87.00 94 LEU A O 1
ATOM 705 N N . ALA A 1 95 ? -15.715 12.460 19.273 1.00 81.81 95 ALA A N 1
ATOM 706 C CA . ALA A 1 95 ? -16.973 12.778 19.938 1.00 81.81 95 ALA A CA 1
ATOM 707 C C . ALA A 1 95 ? -18.131 12.997 18.943 1.00 81.81 95 ALA A C 1
ATOM 709 O O . ALA A 1 95 ? -19.282 12.711 19.279 1.00 81.81 95 ALA A O 1
ATOM 710 N N . GLU A 1 96 ? -17.848 13.417 17.704 1.00 84.62 96 GLU A N 1
ATOM 711 C CA . GLU A 1 96 ? -18.855 13.564 16.640 1.00 84.62 96 GLU A CA 1
ATOM 712 C C . GLU A 1 96 ? -19.495 12.223 16.259 1.00 84.62 96 GLU A C 1
ATOM 714 O O . GLU A 1 96 ? -20.645 12.174 15.827 1.00 84.62 96 GLU A O 1
ATOM 719 N N . LEU A 1 97 ? -18.770 11.115 16.442 1.00 81.62 97 LEU A N 1
ATOM 720 C CA . LEU A 1 97 ? -19.283 9.774 16.164 1.00 81.62 97 LEU A CA 1
ATOM 721 C C . LEU A 1 97 ? -20.279 9.307 17.232 1.00 81.62 97 LEU A C 1
ATOM 723 O O . LEU A 1 97 ? -21.150 8.494 16.932 1.00 81.62 97 LEU A O 1
ATOM 727 N N . ASN A 1 98 ? -20.201 9.861 18.445 1.00 69.31 98 ASN A N 1
ATOM 728 C CA . ASN A 1 98 ? -21.144 9.576 19.526 1.00 69.31 98 ASN A CA 1
ATOM 729 C C . ASN A 1 98 ? -22.455 10.373 19.397 1.00 69.31 98 ASN A C 1
ATOM 731 O O . ASN A 1 98 ? -23.503 9.911 19.852 1.00 69.31 98 ASN A O 1
ATOM 735 N N . VAL A 1 99 ? -22.432 11.558 18.776 1.00 58.50 99 VAL A N 1
ATOM 736 C CA . VAL A 1 99 ? -23.595 12.454 18.681 1.00 58.50 99 VAL A CA 1
ATOM 737 C C . VAL A 1 99 ? -24.207 12.377 17.279 1.00 58.50 99 VAL A C 1
ATOM 739 O O . VAL A 1 99 ? -23.878 13.150 16.389 1.00 58.50 99 VAL A O 1
ATOM 742 N N . GLY A 1 100 ? -25.132 11.433 17.077 1.00 55.88 100 GLY A N 1
ATOM 743 C CA . GLY A 1 100 ? -26.025 11.419 15.906 1.00 55.88 100 GLY A CA 1
ATOM 744 C C . GLY A 1 100 ? -25.826 10.291 14.887 1.00 55.88 100 GLY A C 1
ATOM 745 O O . GLY A 1 100 ? -26.668 10.155 14.004 1.00 55.88 100 GLY A O 1
ATOM 746 N N . LYS A 1 101 ? -24.787 9.450 15.012 1.00 57.84 101 LYS A N 1
ATOM 747 C CA . LYS A 1 101 ? -24.540 8.300 14.108 1.00 57.84 101 LYS A CA 1
ATOM 748 C C . LYS A 1 101 ? -24.662 6.912 14.767 1.00 57.84 101 LYS A C 1
ATOM 750 O O . LYS A 1 101 ? -24.466 5.897 14.106 1.00 57.84 101 LYS A O 1
ATOM 755 N N . GLY A 1 102 ? -25.093 6.873 16.031 1.00 61.59 102 GLY A N 1
ATOM 756 C CA . GLY A 1 102 ? -25.362 5.650 16.798 1.00 61.59 102 GLY A CA 1
ATOM 757 C C . GLY A 1 102 ? -24.166 5.173 17.638 1.00 61.59 102 GLY A C 1
ATOM 758 O O . GLY A 1 102 ? -23.037 5.589 17.393 1.00 61.59 102 GLY A O 1
ATOM 759 N N . PRO A 1 103 ? -24.389 4.321 18.659 1.00 72.62 103 PRO A N 1
ATOM 760 C CA . PRO A 1 103 ? -23.318 3.831 19.517 1.00 72.62 103 PRO A CA 1
ATOM 761 C C . PRO A 1 103 ? -22.520 2.757 18.774 1.00 72.62 103 PRO A C 1
ATOM 763 O O . PRO A 1 103 ? -22.896 1.584 18.748 1.00 72.62 103 PRO A O 1
ATOM 766 N N . TYR A 1 104 ? -21.418 3.150 18.143 1.00 85.81 104 TYR A N 1
ATOM 767 C CA . TYR A 1 104 ? -20.476 2.184 17.589 1.00 85.81 104 TYR A CA 1
ATOM 768 C C . TYR A 1 104 ? -19.939 1.284 18.711 1.00 85.81 104 TYR A C 1
ATOM 770 O O . TYR A 1 104 ? -19.597 1.764 19.787 1.00 85.81 104 TYR A O 1
ATOM 778 N N . ALA A 1 105 ? -19.840 -0.026 18.472 1.00 85.75 105 ALA A N 1
ATOM 779 C CA . ALA A 1 105 ? -19.240 -0.962 19.433 1.00 85.75 105 ALA A CA 1
ATOM 780 C C . ALA A 1 105 ? -17.699 -0.896 19.445 1.00 85.75 105 ALA A C 1
ATOM 782 O O . ALA A 1 105 ? -17.052 -1.357 20.383 1.00 85.75 105 ALA A O 1
ATOM 783 N N . GLY A 1 106 ? -17.112 -0.309 18.403 1.00 89.62 106 GLY A N 1
ATOM 784 C CA . GLY A 1 106 ? -15.681 -0.108 18.231 1.00 89.62 106 GLY A CA 1
ATOM 785 C C . GLY A 1 106 ? -15.425 0.871 17.091 1.00 89.62 106 GLY A C 1
ATOM 786 O O . GLY A 1 106 ? -16.231 0.976 16.167 1.00 89.62 106 GLY A O 1
ATOM 787 N N . ILE A 1 107 ? -14.308 1.587 17.161 1.00 92.06 107 ILE A N 1
ATOM 788 C CA . ILE A 1 107 ? -13.856 2.518 16.122 1.00 92.06 107 ILE A CA 1
ATOM 789 C C . ILE A 1 107 ? -12.495 2.037 15.625 1.00 92.06 107 ILE A C 1
ATOM 791 O O . ILE A 1 107 ? -11.628 1.703 16.429 1.00 92.06 107 ILE A O 1
ATOM 795 N N . VAL A 1 108 ? -12.288 2.024 14.308 1.00 95.25 108 VAL A N 1
ATOM 796 C CA . VAL A 1 108 ? -10.993 1.703 13.692 1.00 95.25 108 VAL A CA 1
ATOM 797 C C . VAL A 1 108 ? -10.498 2.912 12.903 1.00 95.25 108 VAL A C 1
ATOM 799 O O . VAL A 1 108 ? -11.139 3.357 11.955 1.00 95.25 108 VAL A O 1
ATOM 802 N N . LEU A 1 109 ? -9.340 3.439 13.289 1.00 95.25 109 LEU A N 1
ATOM 803 C CA . LEU A 1 109 ? -8.654 4.542 12.631 1.00 95.25 109 LEU A CA 1
ATOM 804 C C . LEU A 1 109 ? -7.736 3.989 11.539 1.00 95.25 109 LEU A C 1
ATOM 806 O O . LEU A 1 109 ? -6.619 3.554 11.817 1.00 95.25 1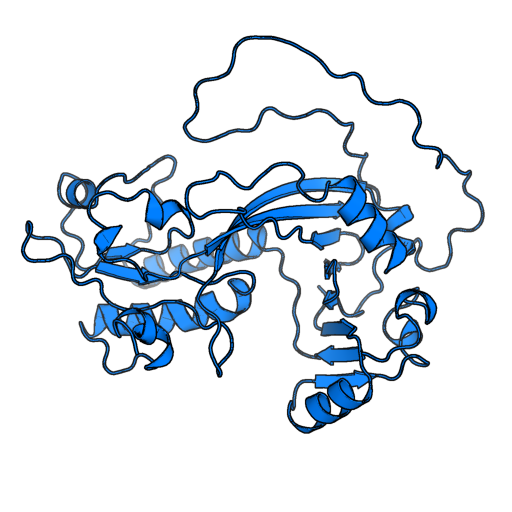09 LEU A O 1
ATOM 810 N N . ALA A 1 110 ? -8.213 4.030 10.295 1.00 95.19 110 ALA A N 1
ATOM 811 C CA . ALA A 1 110 ? -7.485 3.615 9.090 1.00 95.19 110 ALA A CA 1
ATOM 812 C C . ALA A 1 110 ? -7.311 4.784 8.097 1.00 95.19 110 ALA A C 1
ATOM 814 O O . ALA A 1 110 ? -7.452 4.634 6.887 1.00 95.19 110 ALA A O 1
ATOM 815 N N . MET A 1 111 ? -7.039 5.980 8.622 1.00 91.88 111 MET A N 1
ATOM 816 C CA . MET A 1 111 ? -7.092 7.263 7.897 1.00 91.88 111 MET A CA 1
ATOM 817 C C . MET A 1 111 ? -5.739 7.739 7.342 1.00 91.88 111 MET A C 1
ATOM 819 O O . MET A 1 111 ? -5.605 8.882 6.905 1.00 91.88 111 MET A O 1
ATOM 823 N N . GLY A 1 112 ? -4.723 6.869 7.330 1.00 90.25 112 GLY A N 1
ATOM 824 C CA . GLY A 1 112 ? -3.396 7.213 6.815 1.00 90.25 112 GLY A CA 1
ATOM 825 C C . GLY A 1 112 ? -2.856 8.489 7.467 1.00 90.25 112 GLY A C 1
ATOM 826 O O . GLY A 1 112 ? -2.886 8.612 8.689 1.00 90.25 112 GLY A O 1
ATOM 827 N N . ALA A 1 113 ? -2.380 9.440 6.656 1.00 87.69 113 ALA A N 1
ATOM 828 C CA . ALA A 1 113 ? -1.812 10.700 7.145 1.00 87.69 113 ALA A CA 1
ATOM 829 C C . ALA A 1 113 ? -2.823 11.577 7.903 1.00 87.69 113 ALA A C 1
ATOM 831 O O . ALA A 1 113 ? -2.430 12.268 8.838 1.00 87.69 113 ALA A O 1
ATOM 832 N N . GLY A 1 114 ? -4.116 11.476 7.575 1.00 89.44 114 GLY A N 1
ATOM 833 C CA . GLY A 1 114 ? -5.173 12.265 8.217 1.00 89.44 114 GLY A CA 1
ATOM 834 C C . GLY A 1 114 ? -5.390 11.936 9.696 1.00 89.44 114 GLY A C 1
ATOM 835 O O . GLY A 1 114 ? -6.043 12.696 10.399 1.00 89.44 114 GLY A O 1
ATOM 836 N N . VAL A 1 115 ? -4.806 10.844 10.209 1.00 89.31 115 VAL A N 1
ATOM 837 C CA . VAL A 1 115 ? -4.871 10.523 11.645 1.00 89.31 115 VAL A CA 1
ATOM 838 C C . VAL A 1 115 ? -4.223 11.600 12.522 1.00 89.31 115 VAL A C 1
ATOM 840 O O . VAL A 1 115 ? -4.599 11.752 13.680 1.00 89.31 115 VAL A O 1
ATOM 843 N N . ALA A 1 116 ? -3.259 12.351 11.980 1.00 84.69 116 ALA A N 1
ATOM 844 C CA . ALA A 1 116 ? -2.568 13.411 12.709 1.00 84.69 116 ALA A CA 1
ATOM 845 C C . ALA A 1 116 ? -3.448 14.647 12.968 1.00 84.69 116 ALA A C 1
ATOM 847 O O . ALA A 1 116 ? -3.165 15.393 13.907 1.00 84.69 116 ALA A O 1
ATOM 848 N N . ASP A 1 117 ? -4.508 14.827 12.175 1.00 87.19 117 ASP A N 1
ATOM 849 C CA . ASP A 1 117 ? -5.420 15.974 12.246 1.00 87.19 117 ASP A CA 1
ATOM 850 C C . ASP A 1 117 ? -6.642 15.707 13.143 1.00 87.19 117 ASP A C 1
ATOM 852 O O . ASP A 1 117 ? -7.441 16.607 13.397 1.00 87.19 117 ASP A O 1
ATOM 856 N N . LEU A 1 118 ? -6.795 14.473 13.637 1.00 89.75 118 LEU A N 1
ATOM 857 C CA . LEU A 1 118 ? -7.916 14.065 14.477 1.00 89.75 118 LEU A CA 1
ATOM 858 C C . LEU A 1 118 ? -7.731 14.561 15.922 1.00 89.75 118 LEU A C 1
ATOM 860 O O . LEU A 1 118 ? -6.784 14.176 16.624 1.00 89.75 118 LEU A O 1
ATOM 864 N N . ALA A 1 119 ? -8.659 15.402 16.380 1.00 87.06 119 ALA A N 1
ATOM 865 C CA . ALA A 1 119 ? -8.633 15.986 17.715 1.00 87.06 119 ALA A CA 1
ATOM 866 C C . ALA A 1 119 ? -8.689 14.906 18.807 1.00 87.06 119 ALA A C 1
ATOM 868 O O . ALA A 1 119 ? -9.354 13.879 18.674 1.00 87.06 119 ALA A O 1
ATOM 869 N N . GLY A 1 120 ? -7.943 15.125 19.894 1.00 81.62 120 GLY A N 1
ATOM 870 C CA . GLY A 1 120 ? -7.910 14.211 21.042 1.00 81.62 120 GLY A CA 1
ATOM 871 C C . GLY A 1 120 ? -7.205 12.872 20.795 1.00 81.62 120 GLY A C 1
ATOM 872 O O . GLY A 1 120 ? -7.158 12.044 21.699 1.00 81.62 120 GLY A O 1
ATOM 873 N N . VAL A 1 121 ? -6.634 12.644 19.605 1.00 87.06 121 VAL A N 1
ATOM 874 C CA . VAL A 1 121 ? -5.929 11.394 19.272 1.00 87.06 121 VAL A CA 1
ATOM 875 C C . VAL A 1 121 ? -4.419 11.582 19.181 1.00 87.06 121 VAL A C 1
ATOM 877 O O . VAL A 1 121 ? -3.681 10.673 19.554 1.00 87.06 121 VAL A O 1
ATOM 880 N N . LYS A 1 122 ? -3.949 12.758 18.749 1.00 82.69 122 LYS A N 1
ATOM 881 C CA . LYS A 1 122 ? -2.531 13.047 18.473 1.00 82.69 122 LYS A CA 1
ATOM 882 C C . LYS A 1 122 ? -1.564 12.610 19.581 1.00 82.69 122 LYS A C 1
ATOM 884 O O . LYS A 1 122 ? -0.574 11.947 19.283 1.00 82.69 122 LYS A O 1
ATOM 889 N N . ASP A 1 123 ? -1.879 12.901 20.841 1.00 83.88 123 ASP A N 1
ATOM 890 C CA . ASP A 1 123 ? -1.017 12.578 21.994 1.00 83.88 123 ASP A CA 1
ATOM 891 C C . ASP A 1 123 ? -0.969 11.076 22.331 1.00 83.88 123 ASP A C 1
ATOM 893 O O . ASP A 1 123 ? -0.153 10.628 23.139 1.00 83.88 123 ASP A O 1
ATOM 897 N N . HIS A 1 124 ? -1.837 10.284 21.701 1.00 87.06 124 HIS A N 1
ATOM 898 C CA . HIS A 1 124 ? -1.932 8.836 21.859 1.00 87.06 124 HIS A CA 1
ATOM 899 C C . HIS A 1 124 ? -1.364 8.069 20.661 1.00 87.06 124 HIS A C 1
ATOM 901 O O . HIS A 1 124 ? -1.346 6.835 20.681 1.00 87.06 124 HIS A O 1
ATOM 907 N N . LEU A 1 125 ? -0.919 8.773 19.618 1.00 88.44 125 LEU A N 1
ATOM 908 C CA . LEU A 1 125 ? -0.363 8.160 18.421 1.00 88.44 125 LEU A CA 1
ATOM 909 C C . LEU A 1 125 ? 1.095 7.716 18.621 1.00 88.44 125 LEU A C 1
ATOM 911 O O . LEU A 1 125 ? 1.794 8.224 19.501 1.00 88.44 125 LEU A O 1
ATOM 915 N N . PRO A 1 126 ? 1.586 6.777 17.788 1.00 87.00 126 PRO A N 1
ATOM 916 C CA . PRO A 1 126 ? 2.996 6.414 17.754 1.00 87.00 126 PRO A CA 1
ATOM 917 C C . PRO A 1 126 ? 3.901 7.655 17.618 1.00 87.00 126 PRO A C 1
ATOM 919 O O . PRO A 1 126 ? 3.684 8.459 16.711 1.00 87.00 126 PRO A O 1
ATOM 922 N N . PRO A 1 127 ? 4.951 7.800 18.449 1.00 80.50 127 PRO A N 1
ATOM 923 C CA . PRO A 1 127 ? 5.801 8.997 18.454 1.00 80.50 127 PRO A CA 1
ATOM 924 C C . PRO A 1 127 ? 6.711 9.134 17.219 1.00 80.50 127 PRO A C 1
ATOM 926 O O . PRO A 1 127 ? 7.347 10.167 17.041 1.00 80.50 127 PRO A O 1
ATOM 929 N N . PHE A 1 128 ? 6.788 8.106 16.368 1.00 78.69 128 PHE A N 1
ATOM 930 C CA . PHE A 1 128 ? 7.700 8.030 15.221 1.00 78.69 128 PHE A CA 1
ATOM 931 C C . PHE A 1 128 ? 6.939 7.836 13.899 1.00 78.69 128 PHE A C 1
ATOM 933 O O . PHE A 1 128 ? 7.169 6.872 13.169 1.00 78.69 128 PHE A O 1
ATOM 940 N N . MET A 1 129 ? 5.987 8.726 13.614 1.00 81.75 129 MET A N 1
ATOM 941 C CA . MET A 1 129 ? 5.260 8.749 12.342 1.00 81.75 129 MET A CA 1
ATOM 942 C C . MET A 1 129 ? 5.806 9.845 11.435 1.00 81.75 129 MET A C 1
ATOM 944 O O . MET A 1 129 ? 5.449 11.013 11.576 1.00 81.75 129 MET A O 1
ATOM 948 N N . ASP A 1 130 ? 6.637 9.449 10.475 1.00 84.62 130 ASP A N 1
ATOM 949 C CA . ASP A 1 130 ? 7.122 10.369 9.452 1.00 84.62 130 ASP A CA 1
ATOM 950 C C . ASP A 1 130 ? 6.066 10.517 8.354 1.00 84.62 130 ASP A C 1
ATOM 952 O O . ASP A 1 130 ? 5.644 9.528 7.744 1.00 84.62 130 ASP A O 1
ATOM 956 N N . MET A 1 131 ? 5.695 11.759 8.051 1.00 87.12 131 MET A N 1
ATOM 957 C CA . MET A 1 131 ? 4.911 12.085 6.864 1.00 87.12 131 MET A CA 1
ATOM 958 C C . MET A 1 131 ? 5.855 12.258 5.677 1.00 87.12 131 MET A C 1
ATOM 960 O O . MET A 1 131 ? 6.753 13.096 5.703 1.00 87.12 131 MET A O 1
ATOM 964 N N . VAL A 1 132 ? 5.668 11.456 4.632 1.00 87.75 132 VAL A N 1
ATOM 965 C CA . VAL A 1 132 ? 6.493 11.509 3.419 1.00 87.75 132 VAL A CA 1
ATOM 966 C C . VAL A 1 132 ? 5.599 11.720 2.212 1.00 87.75 132 VAL A C 1
ATOM 968 O O . VAL A 1 132 ? 4.821 10.833 1.852 1.00 87.75 132 VAL A O 1
ATOM 971 N N . ALA A 1 133 ? 5.732 12.875 1.569 1.00 87.44 133 ALA A N 1
ATOM 972 C CA . ALA A 1 133 ? 5.028 13.155 0.330 1.00 87.44 133 ALA A CA 1
ATOM 973 C C . ALA A 1 133 ? 5.641 12.362 -0.836 1.00 87.44 133 ALA A C 1
ATOM 975 O O . ALA A 1 133 ? 6.809 11.953 -0.817 1.00 87.44 133 ALA A O 1
ATOM 976 N N . GLY A 1 134 ? 4.825 12.095 -1.849 1.00 87.81 134 GLY A N 1
ATOM 977 C CA . GLY A 1 134 ? 5.276 11.418 -3.049 1.00 87.81 134 GLY A CA 1
ATOM 978 C C . GLY A 1 134 ? 4.334 11.593 -4.229 1.00 87.81 134 GLY A C 1
ATOM 979 O O . GLY A 1 134 ? 3.115 11.667 -4.071 1.00 87.81 134 GLY A O 1
ATOM 980 N N . ILE A 1 135 ? 4.924 11.584 -5.420 1.00 88.69 135 ILE A N 1
ATOM 981 C CA . ILE A 1 135 ? 4.228 11.610 -6.705 1.00 88.69 135 ILE A CA 1
ATOM 982 C C . ILE A 1 135 ? 4.396 10.261 -7.405 1.00 88.69 135 ILE A C 1
ATOM 984 O O . ILE A 1 135 ? 5.483 9.673 -7.391 1.00 88.69 135 ILE A O 1
ATOM 988 N N . SER A 1 136 ? 3.330 9.788 -8.048 1.00 92.38 136 SER A N 1
ATOM 989 C CA . SER A 1 136 ? 3.376 8.726 -9.057 1.00 92.38 136 SER A CA 1
ATOM 990 C C . SER A 1 136 ? 2.670 9.170 -10.338 1.00 92.38 136 SER A C 1
ATOM 992 O O . SER A 1 136 ? 1.799 10.044 -10.327 1.00 92.38 136 SER A O 1
ATOM 994 N N . LEU A 1 137 ? 3.063 8.575 -11.463 1.00 93.31 137 LEU A N 1
ATOM 995 C CA . LEU A 1 137 ? 2.491 8.863 -12.775 1.00 93.31 137 LEU A CA 1
ATOM 996 C C . LEU A 1 137 ? 1.908 7.583 -13.356 1.00 93.31 137 LEU A C 1
ATOM 998 O O . LEU A 1 137 ? 2.580 6.558 -13.401 1.00 93.31 137 LEU A O 1
ATOM 1002 N N . THR A 1 138 ? 0.668 7.649 -13.829 1.00 93.69 138 THR A N 1
ATOM 1003 C CA . THR A 1 138 ? 0.106 6.603 -14.687 1.00 93.69 138 THR A CA 1
ATOM 1004 C C . THR A 1 138 ? 0.455 6.941 -16.123 1.00 93.69 138 THR A C 1
ATOM 1006 O O . THR A 1 138 ? 0.143 8.039 -16.594 1.00 93.69 138 THR A O 1
ATOM 1009 N N . LEU A 1 139 ? 1.105 6.005 -16.805 1.00 93.56 139 LEU A N 1
ATOM 1010 C CA . LEU A 1 139 ? 1.427 6.106 -18.216 1.00 93.56 139 LEU A CA 1
ATOM 1011 C C . LEU A 1 139 ? 0.536 5.168 -19.020 1.00 93.56 139 LEU A C 1
ATOM 1013 O O . LEU A 1 139 ? 0.304 4.027 -18.614 1.00 93.56 139 LEU A O 1
ATOM 1017 N N . GLU A 1 140 ? 0.105 5.632 -20.186 1.00 92.31 140 GLU A N 1
ATOM 1018 C CA . GLU A 1 140 ? -0.661 4.840 -21.137 1.00 92.31 140 GLU A CA 1
ATOM 1019 C C . GLU A 1 140 ? -0.067 4.942 -22.543 1.00 92.31 140 GLU A C 1
ATOM 1021 O O . GLU A 1 140 ? 0.365 6.007 -2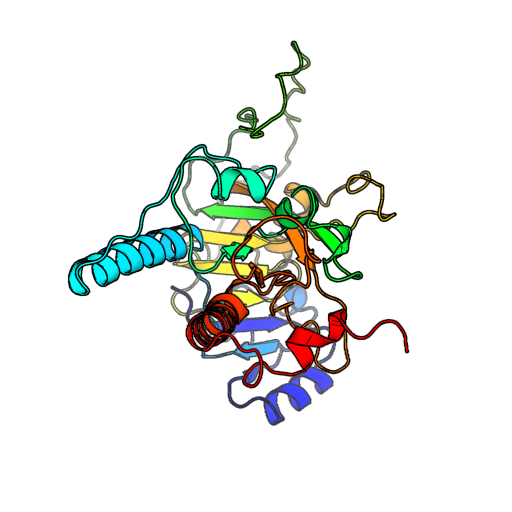3.001 1.00 92.31 140 GLU A O 1
ATOM 1026 N N . LEU A 1 141 ? -0.031 3.806 -23.238 1.00 88.38 141 LEU A N 1
ATOM 1027 C CA . LEU A 1 141 ? 0.382 3.742 -24.633 1.00 88.38 141 LEU A CA 1
ATOM 1028 C C . LEU A 1 141 ? -0.791 4.147 -25.532 1.00 88.38 141 LEU A C 1
ATOM 1030 O O . LEU A 1 141 ? -1.877 3.569 -25.450 1.00 88.38 141 LEU A O 1
ATOM 1034 N N . GLY A 1 142 ? -0.559 5.100 -26.435 1.00 74.44 142 GLY A N 1
ATOM 1035 C CA . GLY A 1 142 ? -1.572 5.594 -27.376 1.00 74.44 142 GLY A CA 1
ATOM 1036 C C . GLY A 1 142 ? -2.633 6.516 -26.766 1.00 74.44 142 GLY A C 1
ATOM 1037 O O . GLY A 1 142 ? -3.615 6.801 -27.440 1.00 74.44 142 GLY A O 1
ATOM 1038 N N . ALA A 1 143 ? -2.449 6.980 -25.527 1.00 63.78 143 ALA A N 1
ATOM 1039 C CA . ALA A 1 143 ? -3.250 8.074 -24.990 1.00 63.78 143 ALA A CA 1
ATOM 1040 C C . ALA A 1 143 ? -2.911 9.388 -25.716 1.00 63.78 143 ALA A C 1
ATOM 1042 O O . ALA A 1 143 ? -1.736 9.668 -25.988 1.00 63.78 143 ALA A O 1
ATOM 1043 N N . GLU A 1 144 ? -3.927 10.207 -26.000 1.00 54.59 144 GLU A N 1
ATOM 1044 C CA . GLU A 1 144 ? -3.710 11.613 -26.343 1.00 54.59 144 GLU A CA 1
ATOM 1045 C C . GLU A 1 144 ? -3.034 12.270 -25.132 1.00 54.59 144 GLU A C 1
ATOM 1047 O O . GLU A 1 144 ? -3.507 12.152 -24.003 1.00 54.59 144 GLU A O 1
ATOM 1052 N N . GLY A 1 145 ? -1.835 12.824 -25.327 1.00 46.88 145 GLY A N 1
ATOM 1053 C CA . GLY A 1 145 ? -0.964 13.187 -24.210 1.00 46.88 145 GLY A CA 1
ATOM 1054 C C . GLY A 1 145 ? -1.593 14.193 -23.243 1.00 46.88 145 GLY A C 1
ATOM 1055 O O . GLY A 1 145 ? -2.391 15.036 -23.643 1.00 46.88 145 GLY A O 1
ATOM 1056 N N . TRP A 1 146 ? -1.180 14.150 -21.971 1.00 40.78 146 TRP A N 1
ATOM 1057 C CA . TRP A 1 146 ? -1.487 15.209 -21.008 1.00 40.78 146 TRP A CA 1
ATOM 1058 C C . TRP A 1 146 ? -0.969 16.560 -21.525 1.00 40.78 146 TRP A C 1
ATOM 1060 O O . TRP A 1 146 ? 0.230 16.838 -21.495 1.00 40.78 146 TRP A O 1
ATOM 1070 N N . ALA A 1 147 ? -1.883 17.400 -22.011 1.00 39.81 147 ALA A N 1
ATOM 1071 C CA . ALA A 1 147 ? -1.603 18.729 -22.540 1.00 39.81 147 ALA A CA 1
ATOM 1072 C C . ALA A 1 147 ? -1.454 19.763 -21.415 1.00 39.81 147 ALA A C 1
ATOM 1074 O O . ALA A 1 147 ? -2.182 20.741 -21.409 1.00 39.81 147 ALA A O 1
ATOM 1075 N N . GLY A 1 148 ? -0.579 19.525 -20.429 1.00 37.59 148 GLY A N 1
ATOM 1076 C CA . GLY A 1 148 ? -0.072 20.540 -19.486 1.00 37.59 148 GLY A CA 1
ATOM 1077 C C . GLY A 1 148 ? -1.078 21.372 -18.670 1.00 37.59 148 GLY A C 1
ATOM 1078 O O . GLY A 1 148 ? -0.653 22.181 -17.851 1.00 37.59 148 GLY A O 1
ATOM 1079 N N . ALA A 1 149 ? -2.389 21.197 -18.832 1.00 31.22 149 ALA A N 1
ATOM 1080 C CA . ALA A 1 149 ? -3.386 21.953 -18.108 1.00 31.22 149 ALA A CA 1
ATOM 1081 C C . ALA A 1 149 ? -3.456 21.381 -16.695 1.00 31.22 149 ALA A C 1
ATOM 1083 O O . ALA A 1 149 ? -3.888 20.247 -16.463 1.00 31.22 149 ALA A O 1
ATOM 1084 N N . VAL A 1 150 ? -2.972 22.177 -15.747 1.00 32.97 150 VAL A N 1
ATOM 1085 C CA . VAL A 1 150 ? -3.265 22.019 -14.329 1.00 32.97 150 VAL A CA 1
ATOM 1086 C C . VAL A 1 150 ? -4.783 22.089 -14.203 1.00 32.97 150 VAL A C 1
ATOM 1088 O O . VAL A 1 150 ? -5.370 23.167 -14.234 1.00 32.97 150 VAL A O 1
ATOM 1091 N N . HIS A 1 151 ? -5.442 20.936 -14.111 1.00 28.17 151 HIS A N 1
ATOM 1092 C CA . HIS A 1 151 ? -6.792 20.916 -13.575 1.00 28.17 151 HIS A CA 1
ATOM 1093 C C . HIS A 1 151 ? -6.651 21.393 -12.125 1.00 28.17 151 HIS A C 1
ATOM 1095 O O . HIS A 1 151 ? -5.854 20.785 -11.401 1.00 28.17 151 HIS A O 1
ATOM 1101 N N . PRO A 1 152 ? -7.322 22.483 -11.705 1.00 30.03 152 PRO A N 1
ATOM 1102 C CA . PRO A 1 152 ? -7.228 22.939 -10.329 1.00 30.03 152 PRO A CA 1
ATOM 1103 C C . PRO A 1 152 ? -7.615 21.772 -9.426 1.00 30.03 152 PRO A C 1
ATOM 1105 O O . PRO A 1 152 ? -8.669 21.152 -9.597 1.00 30.03 152 PRO A O 1
ATOM 1108 N N . GLU A 1 153 ? -6.686 21.422 -8.544 1.00 36.56 153 GLU A N 1
ATOM 1109 C CA . GLU A 1 153 ? -6.842 20.368 -7.560 1.00 36.56 153 GLU A CA 1
ATOM 1110 C C . GLU A 1 153 ? -8.160 20.581 -6.807 1.00 36.56 153 GLU A C 1
ATOM 1112 O O . GLU A 1 153 ? -8.440 21.674 -6.312 1.00 36.56 153 GLU A O 1
ATOM 1117 N N . ARG A 1 154 ? -8.964 19.523 -6.654 1.00 28.64 154 ARG A N 1
ATOM 1118 C CA . ARG A 1 154 ? -9.871 19.457 -5.507 1.00 28.64 154 ARG A CA 1
ATOM 1119 C C . ARG A 1 154 ? -9.008 19.175 -4.283 1.00 28.64 154 ARG A C 1
ATOM 1121 O O . ARG A 1 154 ? -8.898 18.035 -3.841 1.00 28.64 154 ARG A O 1
ATOM 1128 N N . VAL A 1 155 ? -8.378 20.221 -3.759 1.00 31.06 155 VAL A N 1
ATOM 1129 C CA . VAL A 1 155 ? -7.933 20.232 -2.369 1.00 31.06 155 VAL A CA 1
ATOM 1130 C C . VAL A 1 155 ? -9.213 20.240 -1.542 1.00 31.06 155 VAL A C 1
ATOM 1132 O O . VAL A 1 155 ? -9.932 21.237 -1.498 1.00 31.06 155 VAL A O 1
ATOM 1135 N N . HIS A 1 156 ? -9.561 19.106 -0.939 1.00 31.33 156 HIS A N 1
ATOM 1136 C CA . HIS A 1 156 ? -10.602 19.097 0.079 1.00 31.33 156 HIS A CA 1
ATOM 1137 C C . HIS A 1 156 ? -10.115 19.967 1.248 1.00 31.33 156 HIS A C 1
ATOM 1139 O O . HIS A 1 156 ? -9.223 19.559 1.983 1.00 31.33 156 HIS A O 1
ATOM 1145 N N . GLY A 1 157 ? -10.685 21.169 1.390 1.00 33.66 157 GLY A N 1
ATOM 1146 C CA . GLY A 1 157 ? -10.553 21.990 2.599 1.00 33.66 157 GLY A CA 1
ATOM 1147 C C . GLY A 1 157 ? -9.754 23.295 2.508 1.00 33.66 157 GLY A C 1
ATOM 1148 O O . GLY A 1 157 ? -9.566 23.914 3.548 1.00 33.66 157 GLY A O 1
ATOM 1149 N N . ALA A 1 158 ? -9.320 23.761 1.332 1.00 29.31 158 ALA A N 1
ATOM 1150 C CA . ALA A 1 158 ? -8.706 25.090 1.201 1.00 29.31 158 ALA A CA 1
ATOM 1151 C C . ALA A 1 158 ? -9.553 26.006 0.303 1.00 29.31 158 ALA A C 1
ATOM 1153 O O . ALA A 1 158 ? -9.914 25.621 -0.811 1.00 29.31 158 ALA A O 1
ATOM 1154 N N . GLU A 1 159 ? -9.885 27.207 0.793 1.00 24.70 159 GLU A N 1
ATOM 1155 C CA . GLU A 1 159 ? -10.507 28.261 -0.018 1.00 24.70 159 GLU A CA 1
ATOM 1156 C C . GLU A 1 159 ? -9.647 28.585 -1.256 1.00 24.70 159 GLU A C 1
ATOM 1158 O O . GLU A 1 159 ? -8.414 28.536 -1.185 1.00 24.70 159 GLU A O 1
ATOM 1163 N N . PRO A 1 160 ? -10.272 28.919 -2.400 1.00 26.31 160 PRO A N 1
ATOM 1164 C CA . PRO A 1 160 ? -9.550 29.156 -3.641 1.00 26.31 160 PRO A CA 1
ATOM 1165 C C . PRO A 1 160 ? -8.707 30.437 -3.541 1.00 26.31 160 PRO A C 1
ATOM 1167 O O . PRO A 1 160 ? -9.260 31.502 -3.255 1.00 26.31 160 PRO A O 1
ATOM 1170 N N . PRO A 1 161 ? -7.397 30.399 -3.843 1.00 29.72 161 PRO A N 1
ATOM 1171 C CA . PRO A 1 161 ? -6.649 31.624 -4.041 1.00 29.72 161 PRO A CA 1
ATOM 1172 C C . PRO A 1 161 ? -7.141 32.312 -5.320 1.00 29.72 161 PRO A C 1
ATOM 1174 O O . PRO A 1 161 ? -7.201 31.734 -6.408 1.00 29.72 161 PRO A O 1
ATOM 1177 N N . THR A 1 162 ? -7.521 33.572 -5.161 1.00 26.23 162 THR A N 1
ATOM 1178 C CA . THR A 1 162 ? -7.859 34.518 -6.221 1.00 26.23 162 THR A CA 1
ATOM 1179 C C . THR A 1 162 ? -6.774 34.601 -7.300 1.00 26.23 162 THR A C 1
ATOM 1181 O O . THR A 1 162 ? -5.630 34.920 -7.008 1.00 26.23 162 THR A O 1
ATOM 1184 N N . ALA A 1 163 ? -7.203 34.370 -8.543 1.00 26.30 163 ALA A N 1
ATOM 1185 C CA . ALA A 1 163 ? -6.728 34.933 -9.810 1.00 26.30 163 ALA A CA 1
ATOM 1186 C C . ALA A 1 163 ? -5.206 35.034 -10.101 1.00 26.30 163 ALA A C 1
ATOM 1188 O O . ALA A 1 163 ? -4.502 35.912 -9.614 1.00 26.30 163 ALA A O 1
ATOM 1189 N N . THR A 1 164 ? -4.815 34.271 -11.134 1.00 28.22 164 THR A N 1
ATOM 1190 C CA . THR A 1 164 ? -3.837 34.591 -12.202 1.00 28.22 164 THR A CA 1
ATOM 1191 C C . THR A 1 164 ? -2.369 34.836 -11.843 1.00 28.22 164 THR A C 1
ATOM 1193 O O . THR A 1 164 ? -1.972 35.953 -11.544 1.00 28.22 164 THR A O 1
ATOM 1196 N N . THR A 1 165 ? -1.538 33.850 -12.185 1.00 23.84 165 THR A N 1
ATOM 1197 C CA . THR A 1 165 ? -0.554 33.984 -13.276 1.00 23.84 165 THR A CA 1
ATOM 1198 C C . THR A 1 165 ? -0.470 32.650 -14.020 1.00 23.84 165 THR A C 1
ATOM 1200 O O . THR A 1 165 ? -0.105 31.622 -13.456 1.00 23.84 165 THR A O 1
ATOM 1203 N N . ALA A 1 166 ? -0.874 32.646 -15.291 1.00 24.64 166 ALA A N 1
ATOM 1204 C CA . ALA A 1 166 ? -0.605 31.532 -16.187 1.00 24.64 166 ALA A CA 1
ATOM 1205 C C . ALA A 1 166 ? 0.905 31.512 -16.455 1.00 24.64 166 ALA A C 1
ATOM 1207 O O . ALA A 1 166 ? 1.447 32.476 -16.990 1.00 24.64 166 ALA A O 1
ATOM 1208 N N . VAL A 1 167 ? 1.582 30.443 -16.044 1.00 26.45 167 VAL A N 1
ATOM 1209 C CA . VAL A 1 167 ? 2.929 30.150 -16.532 1.00 26.45 167 VAL A CA 1
ATOM 1210 C C . VAL A 1 167 ? 2.733 29.469 -17.880 1.00 26.45 167 VAL A C 1
ATOM 1212 O O . VAL A 1 167 ? 2.099 28.415 -17.953 1.00 26.45 167 VAL A O 1
ATOM 1215 N N . GLU A 1 168 ? 3.181 30.129 -18.947 1.00 24.86 168 GLU A N 1
ATOM 1216 C CA . GLU A 1 168 ? 3.150 29.566 -20.293 1.00 24.86 168 GLU A CA 1
ATOM 1217 C C . GLU A 1 168 ? 3.885 28.218 -20.337 1.00 24.86 168 GLU A C 1
ATOM 1219 O O . GLU A 1 168 ? 4.839 28.008 -19.583 1.00 24.86 168 GLU A O 1
ATOM 1224 N N . PRO A 1 169 ? 3.459 27.283 -21.202 1.00 28.91 169 PRO A N 1
ATOM 1225 C CA . PRO A 1 169 ? 4.229 26.076 -21.427 1.00 28.91 169 PRO A CA 1
ATOM 1226 C C . PRO A 1 169 ? 5.587 26.483 -21.999 1.00 28.91 169 PRO A C 1
ATOM 1228 O O . PRO A 1 169 ? 5.637 27.146 -23.034 1.00 28.91 169 PRO A O 1
ATOM 1231 N N . ASP A 1 170 ? 6.674 26.054 -21.355 1.00 27.00 170 ASP A N 1
ATOM 1232 C CA . ASP A 1 170 ? 8.000 26.038 -21.968 1.00 27.00 170 ASP A CA 1
ATOM 1233 C C . ASP A 1 170 ? 7.917 25.174 -23.236 1.00 27.00 170 ASP A C 1
ATOM 1235 O O . ASP A 1 170 ? 8.103 23.952 -23.243 1.00 27.00 170 ASP A O 1
ATOM 1239 N N . ALA A 1 171 ? 7.582 25.824 -24.346 1.00 29.69 171 ALA A N 1
ATOM 1240 C CA . ALA A 1 171 ? 7.928 25.375 -25.669 1.00 29.69 171 ALA A CA 1
ATOM 1241 C C . ALA A 1 171 ? 9.448 25.292 -25.654 1.00 29.69 171 ALA A C 1
ATOM 1243 O O . ALA A 1 171 ? 10.071 26.335 -25.589 1.00 29.69 171 ALA A O 1
ATOM 1244 N N . HIS A 1 172 ? 9.999 24.082 -25.552 1.00 28.97 172 HIS A N 1
ATOM 1245 C CA . HIS A 1 172 ? 11.315 23.600 -26.004 1.00 28.97 172 HIS A CA 1
ATOM 1246 C C . HIS A 1 172 ? 11.569 22.240 -25.317 1.00 28.97 172 HIS A C 1
ATOM 1248 O O . HIS A 1 172 ? 12.479 22.078 -24.510 1.00 28.97 172 HIS A O 1
ATOM 1254 N N . SER A 1 173 ? 10.754 21.227 -25.639 1.00 30.56 173 SER A N 1
ATOM 1255 C CA . SER A 1 173 ? 11.154 19.830 -25.429 1.00 30.56 173 SER A CA 1
ATOM 1256 C C . SER A 1 173 ? 11.783 19.331 -26.738 1.00 30.56 173 SER A C 1
ATOM 1258 O O . SER A 1 173 ? 11.070 19.241 -27.738 1.00 30.56 173 SER A O 1
ATOM 1260 N N . PRO A 1 174 ? 13.100 19.060 -26.793 1.00 28.72 174 PRO A N 1
ATOM 1261 C CA . PRO A 1 174 ? 13.809 18.795 -28.048 1.00 28.72 174 PRO A CA 1
ATOM 1262 C C . PRO A 1 174 ? 13.610 17.381 -28.632 1.00 28.72 174 PRO A C 1
ATOM 1264 O O . PRO A 1 174 ? 14.388 16.973 -29.488 1.00 28.72 174 PRO A O 1
ATOM 1267 N N . ASP A 1 175 ? 12.565 16.637 -28.255 1.00 32.03 175 ASP A N 1
ATOM 1268 C CA . ASP A 1 175 ? 12.376 15.243 -28.696 1.00 32.03 175 ASP A CA 1
ATOM 1269 C C . ASP A 1 175 ? 11.098 15.015 -29.517 1.00 32.03 175 ASP A C 1
ATOM 1271 O O . ASP A 1 175 ? 10.383 14.026 -29.361 1.00 32.03 175 ASP A O 1
ATOM 1275 N N . ALA A 1 176 ? 10.846 15.903 -30.479 1.00 32.84 176 ALA A N 1
ATOM 1276 C CA . ALA A 1 176 ? 10.100 15.543 -31.683 1.00 32.84 176 ALA A CA 1
ATOM 1277 C C . ALA A 1 176 ? 11.073 14.937 -32.709 1.00 32.84 176 ALA A C 1
ATOM 1279 O O . ALA A 1 176 ? 11.398 15.560 -33.717 1.00 32.84 176 ALA A O 1
ATOM 1280 N N . ARG A 1 177 ? 11.594 13.732 -32.442 1.00 31.14 177 ARG A N 1
ATOM 1281 C CA . ARG A 1 177 ? 12.316 12.972 -33.473 1.00 31.14 177 ARG A CA 1
ATOM 1282 C C . ARG A 1 177 ? 11.335 12.099 -34.240 1.00 31.14 177 ARG A C 1
ATOM 1284 O O . ARG A 1 177 ? 10.515 11.394 -33.656 1.00 31.14 177 ARG A O 1
ATOM 1291 N N . CYS A 1 178 ? 11.428 12.217 -35.559 1.00 30.83 178 CYS A N 1
ATOM 1292 C CA . CYS A 1 178 ? 10.681 11.475 -36.557 1.00 30.83 178 CYS A CA 1
ATOM 1293 C C . CYS A 1 178 ? 10.671 9.970 -36.268 1.00 30.83 178 CYS A C 1
ATOM 1295 O O . CYS A 1 178 ? 11.667 9.411 -35.813 1.00 30.83 178 CYS A O 1
ATOM 1297 N N . ALA A 1 179 ? 9.544 9.336 -36.592 1.00 34.31 179 ALA A N 1
ATOM 1298 C CA . ALA A 1 179 ? 9.359 7.894 -36.619 1.00 34.31 179 ALA A CA 1
ATOM 1299 C C . ALA A 1 179 ? 10.399 7.227 -37.540 1.00 34.31 179 ALA A C 1
ATOM 1301 O O . ALA A 1 179 ? 10.195 7.113 -38.745 1.00 34.31 179 ALA A O 1
ATOM 1302 N N . GLY A 1 180 ? 11.528 6.828 -36.965 1.00 31.73 180 GLY A N 1
ATOM 1303 C CA . GLY A 1 180 ? 12.500 5.912 -37.543 1.00 31.73 180 GLY A CA 1
ATOM 1304 C C . GLY A 1 180 ? 12.653 4.745 -36.578 1.00 31.73 180 GLY A C 1
ATOM 1305 O O . GLY A 1 180 ? 12.928 4.977 -35.404 1.00 31.73 180 GLY A O 1
ATOM 1306 N N . ASP A 1 181 ? 12.368 3.540 -37.073 1.00 34.97 181 ASP A N 1
ATOM 1307 C CA . ASP A 1 181 ? 12.548 2.227 -36.447 1.00 34.97 181 ASP A CA 1
ATOM 1308 C C . ASP A 1 181 ? 12.394 2.208 -34.925 1.00 34.97 181 ASP A C 1
ATOM 1310 O O . ASP A 1 181 ? 13.361 2.107 -34.168 1.00 34.97 181 ASP A O 1
ATOM 1314 N N . LEU A 1 182 ? 11.140 2.282 -34.467 1.00 41.06 182 LEU A N 1
ATOM 1315 C CA . LEU A 1 182 ? 10.851 1.971 -33.076 1.00 41.06 182 LEU A CA 1
ATOM 1316 C C . LEU A 1 182 ? 11.243 0.495 -32.840 1.00 41.06 182 LEU A C 1
ATOM 1318 O O . LEU A 1 182 ? 10.712 -0.383 -33.526 1.00 41.06 182 LEU A O 1
ATOM 1322 N N . PRO A 1 183 ? 12.164 0.196 -31.911 1.00 45.00 183 PRO A N 1
ATOM 1323 C CA . PRO A 1 183 ? 12.563 -1.177 -31.593 1.00 45.00 183 PRO A CA 1
ATOM 1324 C C . PRO A 1 183 ? 11.349 -2.035 -31.199 1.00 45.00 183 PRO A C 1
ATOM 1326 O O . PRO A 1 183 ? 10.341 -1.501 -30.753 1.00 45.00 183 PRO A O 1
ATOM 1329 N N . ALA A 1 184 ? 11.428 -3.365 -31.328 1.00 45.94 184 ALA A N 1
ATOM 1330 C CA . ALA A 1 184 ? 10.296 -4.303 -31.185 1.00 45.94 184 ALA A CA 1
ATOM 1331 C C . ALA A 1 184 ? 9.434 -4.155 -29.903 1.00 45.94 184 ALA A C 1
ATOM 1333 O O . ALA A 1 184 ? 8.297 -4.615 -29.870 1.00 45.94 184 ALA A O 1
ATOM 1334 N N . HIS A 1 185 ? 9.925 -3.463 -28.871 1.00 52.62 185 HIS A N 1
ATOM 1335 C CA . HIS A 1 185 ? 9.178 -3.052 -27.676 1.00 52.62 185 HIS A CA 1
ATOM 1336 C C . HIS A 1 185 ? 8.264 -1.814 -27.871 1.00 52.62 185 HIS A C 1
ATOM 1338 O O . HIS A 1 185 ? 7.654 -1.320 -26.923 1.00 52.62 185 HIS A O 1
ATOM 1344 N N . ALA A 1 186 ? 8.118 -1.324 -29.105 1.00 54.12 186 ALA A N 1
ATOM 1345 C CA . ALA A 1 186 ? 7.202 -0.255 -29.512 1.00 54.12 186 ALA A CA 1
ATOM 1346 C C . ALA A 1 186 ? 5.715 -0.597 -29.324 1.00 54.12 186 ALA A C 1
ATOM 1348 O O . ALA A 1 186 ? 4.862 0.291 -29.331 1.00 54.12 186 ALA A O 1
ATOM 1349 N N . SER A 1 187 ? 5.392 -1.886 -29.197 1.00 67.44 187 SER A N 1
ATOM 1350 C CA . SER A 1 187 ? 4.022 -2.397 -29.114 1.00 67.44 187 SER A CA 1
ATOM 1351 C C . SER A 1 187 ? 3.420 -2.355 -27.706 1.00 67.44 187 SER A C 1
ATOM 1353 O O . SER A 1 187 ? 2.220 -2.597 -27.562 1.00 67.44 187 SER A O 1
ATOM 1355 N N . GLY A 1 188 ? 4.220 -2.048 -26.677 1.00 84.38 188 GLY A N 1
ATOM 1356 C CA . GLY A 1 188 ? 3.780 -1.998 -25.283 1.00 84.38 188 GLY A CA 1
ATOM 1357 C C . GLY A 1 188 ? 4.650 -2.809 -24.328 1.00 84.38 188 GLY A C 1
ATOM 1358 O O . GLY A 1 188 ? 5.705 -3.314 -24.699 1.00 84.38 188 GLY A O 1
ATOM 1359 N N . TRP A 1 189 ? 4.203 -2.913 -23.076 1.00 89.75 189 TRP A N 1
ATOM 1360 C CA . TRP A 1 189 ? 4.869 -3.710 -22.053 1.00 89.75 189 TRP A CA 1
ATOM 1361 C C . TRP A 1 189 ? 4.782 -5.186 -22.454 1.00 89.75 189 TRP A C 1
ATOM 1363 O O . TRP A 1 189 ? 3.668 -5.634 -22.760 1.00 89.75 189 TRP A O 1
ATOM 1373 N N . PRO A 1 190 ? 5.897 -5.940 -22.469 1.00 88.44 190 PRO A N 1
ATOM 1374 C CA . PRO A 1 190 ? 5.868 -7.320 -22.930 1.00 88.44 190 PRO A CA 1
ATOM 1375 C C . PRO A 1 190 ? 4.911 -8.172 -22.092 1.00 88.44 190 PRO A C 1
ATOM 1377 O O . PRO A 1 190 ? 4.831 -8.047 -20.866 1.00 88.44 190 PRO A O 1
ATOM 1380 N N . GLU A 1 191 ? 4.147 -9.032 -22.759 1.00 83.81 191 GLU A N 1
ATOM 1381 C CA . GLU A 1 191 ? 3.192 -9.900 -22.079 1.00 83.81 191 GLU A CA 1
ATOM 1382 C C . GLU A 1 191 ? 3.920 -10.876 -21.145 1.00 83.81 191 GLU A C 1
ATOM 1384 O O . GLU A 1 191 ? 4.956 -11.435 -21.491 1.00 83.81 191 GLU A O 1
ATOM 1389 N N . GLY A 1 192 ? 3.396 -11.045 -19.930 1.00 83.12 192 GLY A N 1
ATOM 1390 C CA . GLY A 1 192 ? 3.996 -11.908 -18.909 1.00 83.12 192 GLY A CA 1
ATOM 1391 C C . GLY A 1 192 ? 5.278 -11.367 -18.262 1.00 83.12 192 GLY A C 1
ATOM 1392 O O . GLY A 1 192 ? 5.699 -11.918 -17.247 1.00 83.12 192 GLY A O 1
ATOM 1393 N N . ALA A 1 193 ? 5.864 -10.279 -18.773 1.00 88.94 193 ALA A N 1
ATOM 1394 C CA . ALA A 1 193 ? 7.079 -9.708 -18.201 1.00 88.94 193 ALA A CA 1
ATOM 1395 C C . ALA A 1 193 ? 6.853 -9.106 -16.802 1.00 88.94 193 ALA A C 1
ATOM 1397 O O . ALA A 1 193 ? 5.785 -8.527 -16.535 1.00 88.94 193 ALA A O 1
ATOM 1398 N N . PRO A 1 194 ? 7.854 -9.206 -15.908 1.00 91.94 194 PRO A N 1
ATOM 1399 C CA . PRO A 1 194 ? 7.756 -8.706 -14.543 1.00 91.94 194 PRO A CA 1
ATOM 1400 C C . PRO A 1 194 ? 7.662 -7.185 -14.499 1.00 91.94 194 PRO A C 1
ATOM 1402 O O . PRO A 1 194 ? 8.206 -6.513 -15.364 1.00 91.94 194 PRO A O 1
ATOM 1405 N N . SER A 1 195 ? 7.049 -6.633 -13.455 1.00 93.75 195 SER A N 1
ATOM 1406 C CA . SER A 1 195 ? 7.199 -5.216 -13.089 1.00 93.75 195 SER A CA 1
ATOM 1407 C C . SER A 1 195 ? 8.608 -4.925 -12.565 1.00 93.75 195 SER A C 1
ATOM 1409 O O . SER A 1 195 ? 9.262 -5.823 -12.050 1.00 93.75 195 SER A O 1
ATOM 1411 N N . LEU A 1 196 ? 9.075 -3.677 -12.628 1.00 92.00 196 LEU A N 1
ATOM 1412 C CA . LEU A 1 196 ? 10.391 -3.291 -12.109 1.00 92.00 196 LEU A CA 1
ATOM 1413 C C . LEU A 1 196 ? 10.282 -2.646 -10.727 1.00 92.00 196 LEU A C 1
ATOM 1415 O O . LEU A 1 196 ? 9.683 -1.584 -10.577 1.00 92.00 196 LEU A O 1
ATOM 1419 N N . ALA A 1 197 ? 10.912 -3.251 -9.725 1.00 89.12 197 ALA A N 1
ATOM 1420 C CA . ALA A 1 197 ? 11.137 -2.672 -8.405 1.00 89.12 197 ALA A CA 1
ATOM 1421 C C . ALA A 1 197 ? 12.530 -2.027 -8.356 1.00 89.12 197 ALA A C 1
ATOM 1423 O O . ALA A 1 197 ? 13.467 -2.572 -7.778 1.00 89.12 197 ALA A O 1
ATOM 1424 N N . ALA A 1 198 ? 12.659 -0.873 -9.006 1.00 85.00 198 ALA A N 1
ATOM 1425 C CA . ALA A 1 198 ? 13.862 -0.046 -9.014 1.00 85.00 198 ALA A CA 1
ATOM 1426 C C . ALA A 1 198 ? 13.546 1.351 -8.452 1.00 85.00 198 ALA A C 1
ATOM 1428 O O . ALA A 1 198 ? 12.479 1.579 -7.879 1.00 85.00 198 ALA A O 1
ATOM 1429 N N . MET A 1 199 ? 14.475 2.295 -8.605 1.00 81.31 199 MET A N 1
ATOM 1430 C CA . MET A 1 199 ? 14.252 3.704 -8.289 1.00 81.31 199 MET A CA 1
ATOM 1431 C C . MET A 1 199 ? 14.414 4.534 -9.569 1.00 81.31 199 MET A C 1
ATOM 1433 O O . MET A 1 199 ? 15.544 4.888 -9.905 1.00 81.31 199 MET A O 1
ATOM 1437 N N . PRO A 1 200 ? 13.314 4.858 -10.276 1.00 89.81 200 PRO A N 1
ATOM 1438 C CA . PRO A 1 200 ? 11.911 4.587 -9.934 1.00 89.81 200 PRO A CA 1
ATOM 1439 C C . PRO A 1 200 ? 11.438 3.157 -10.239 1.00 89.81 200 PRO A C 1
ATOM 1441 O O . PRO A 1 200 ? 11.998 2.469 -11.087 1.00 89.81 200 PRO A O 1
ATOM 1444 N N . TYR A 1 201 ? 10.369 2.727 -9.565 1.00 92.75 201 TYR A N 1
ATOM 1445 C CA . TYR A 1 201 ? 9.635 1.513 -9.892 1.00 92.75 201 TYR A CA 1
ATOM 1446 C C . TYR A 1 201 ? 8.769 1.731 -11.137 1.00 92.75 201 TYR A C 1
ATOM 1448 O O . TYR A 1 201 ? 8.279 2.837 -11.385 1.00 92.75 201 TYR A O 1
ATOM 1456 N N . ILE A 1 202 ? 8.529 0.649 -11.879 1.00 94.38 202 ILE A N 1
ATOM 1457 C CA . ILE A 1 202 ? 7.595 0.579 -13.005 1.00 94.38 202 ILE A CA 1
ATOM 1458 C C . ILE A 1 202 ? 6.650 -0.598 -12.754 1.00 94.38 202 ILE A C 1
ATOM 1460 O O . ILE A 1 202 ? 7.019 -1.758 -12.921 1.00 94.38 202 ILE A O 1
ATOM 1464 N N . ALA A 1 203 ? 5.425 -0.302 -12.331 1.00 94.38 203 ALA A N 1
ATOM 1465 C CA . ALA A 1 203 ? 4.388 -1.286 -12.043 1.00 94.38 203 ALA A CA 1
ATOM 1466 C C . ALA A 1 203 ? 3.501 -1.486 -13.279 1.00 94.38 203 ALA A C 1
ATOM 1468 O O . ALA A 1 203 ? 2.641 -0.654 -13.581 1.00 94.38 203 ALA A O 1
ATOM 1469 N N . ALA A 1 204 ? 3.715 -2.576 -14.012 1.00 92.94 204 ALA A N 1
ATOM 1470 C CA . ALA A 1 204 ? 3.000 -2.856 -15.251 1.00 92.94 204 ALA A CA 1
ATOM 1471 C C . ALA A 1 204 ? 1.592 -3.407 -14.984 1.00 92.94 204 ALA A C 1
ATOM 1473 O O . ALA A 1 204 ? 1.413 -4.480 -14.406 1.00 92.94 204 ALA A O 1
ATOM 1474 N N . GLN A 1 205 ? 0.573 -2.700 -15.472 1.00 91.25 205 GLN A N 1
ATOM 1475 C CA . GLN A 1 205 ? -0.848 -3.028 -15.300 1.00 91.25 205 GLN A CA 1
ATOM 1476 C C . GLN A 1 205 ? -1.460 -3.610 -16.587 1.00 91.25 205 GLN A C 1
ATOM 1478 O O . GLN A 1 205 ? -2.657 -3.504 -16.837 1.00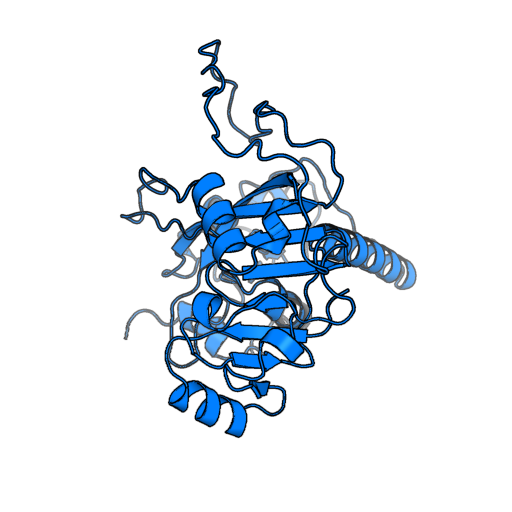 91.25 205 GLN A O 1
ATOM 1483 N N . GLY A 1 206 ? -0.633 -4.252 -17.415 1.00 87.50 206 GLY A N 1
ATOM 1484 C CA . GLY A 1 206 ? -0.985 -4.742 -18.748 1.00 87.50 206 GLY A CA 1
ATOM 1485 C C . GLY A 1 206 ? -0.024 -4.207 -19.807 1.00 87.50 206 GLY A C 1
ATOM 1486 O O . GLY A 1 206 ? 0.920 -3.490 -19.489 1.00 87.50 206 GLY A O 1
ATOM 1487 N N . SER A 1 207 ? -0.273 -4.535 -21.074 1.00 89.12 207 SER A N 1
ATOM 1488 C CA . SER A 1 207 ? 0.616 -4.154 -22.180 1.00 89.12 207 SER A CA 1
ATOM 1489 C C . SER A 1 207 ? 0.592 -2.658 -22.509 1.00 89.12 207 SER A C 1
ATOM 1491 O O . SER A 1 207 ? 1.511 -2.155 -23.142 1.00 89.12 207 SER A O 1
ATOM 1493 N N . ARG A 1 208 ? -0.440 -1.921 -22.084 1.00 90.38 208 ARG A N 1
ATOM 1494 C CA . ARG A 1 208 ? -0.655 -0.518 -22.486 1.00 90.38 208 ARG A CA 1
ATOM 1495 C C . ARG A 1 208 ? -0.778 0.464 -21.331 1.00 90.38 208 ARG A C 1
ATOM 1497 O O . ARG A 1 208 ? -1.068 1.629 -21.577 1.00 90.38 208 ARG A O 1
ATOM 1504 N N . ARG A 1 209 ? -0.596 0.004 -20.092 1.00 91.75 209 ARG A N 1
ATOM 1505 C CA . ARG A 1 209 ? -0.718 0.839 -18.896 1.00 91.75 209 ARG A CA 1
ATOM 1506 C C . ARG A 1 209 ? 0.295 0.433 -17.839 1.00 91.75 209 ARG A C 1
ATOM 1508 O O . ARG A 1 209 ? 0.459 -0.752 -17.554 1.00 91.75 209 ARG A O 1
ATOM 1515 N N . CYS A 1 210 ? 0.947 1.416 -17.236 1.00 94.19 210 CYS A N 1
ATOM 1516 C CA . CYS A 1 210 ? 1.812 1.208 -16.084 1.00 94.19 210 CYS A CA 1
ATOM 1517 C C . CYS A 1 210 ? 1.749 2.405 -15.136 1.00 94.19 210 CYS A C 1
ATOM 1519 O O . CYS A 1 210 ? 1.331 3.501 -15.511 1.00 94.19 210 CYS A O 1
ATOM 1521 N N . VAL A 1 211 ? 2.167 2.187 -13.894 1.00 94.69 211 VAL A N 1
ATOM 1522 C CA . VAL A 1 211 ? 2.392 3.255 -12.920 1.00 94.69 211 VAL A CA 1
ATOM 1523 C C . VAL A 1 211 ? 3.883 3.338 -12.653 1.00 94.69 211 VAL A C 1
ATOM 1525 O O . VAL A 1 211 ? 4.496 2.341 -12.275 1.00 94.69 211 VAL A O 1
ATOM 1528 N N . ILE A 1 212 ? 4.458 4.522 -12.825 1.00 94.62 212 ILE A N 1
ATOM 1529 C CA . ILE A 1 212 ? 5.834 4.798 -12.426 1.00 94.62 212 ILE A CA 1
ATOM 1530 C C . ILE A 1 212 ? 5.844 5.600 -11.138 1.00 94.62 212 ILE A C 1
ATOM 1532 O O . ILE A 1 212 ? 5.027 6.505 -10.929 1.00 94.62 212 ILE A O 1
ATOM 1536 N N . GLY A 1 213 ? 6.777 5.276 -10.260 1.00 91.19 213 GLY A N 1
ATOM 1537 C CA . GLY A 1 213 ? 6.900 6.003 -9.020 1.00 91.19 213 GLY A CA 1
ATOM 1538 C C . GLY A 1 213 ? 8.115 5.603 -8.198 1.00 91.19 213 GLY A C 1
ATOM 1539 O O . GLY A 1 213 ? 8.938 4.807 -8.603 1.00 91.19 213 GLY A O 1
ATOM 1540 N N . ALA A 1 214 ? 8.298 6.167 -7.023 1.00 88.19 214 ALA A N 1
ATOM 1541 C CA . ALA A 1 214 ? 7.680 7.417 -6.632 1.00 88.19 214 ALA A CA 1
ATOM 1542 C C . ALA A 1 214 ? 8.761 8.375 -6.160 1.00 88.19 214 ALA A C 1
ATOM 1544 O O . ALA A 1 214 ? 9.870 7.965 -5.804 1.00 88.19 214 ALA A O 1
ATOM 1545 N N . THR A 1 215 ? 8.417 9.655 -6.133 1.00 87.62 215 THR A N 1
ATOM 1546 C CA . THR A 1 215 ? 9.214 10.616 -5.376 1.00 87.62 215 THR A CA 1
ATOM 1547 C C . THR A 1 215 ? 9.111 10.282 -3.883 1.00 87.62 215 THR A C 1
ATOM 1549 O O . THR A 1 215 ? 8.171 9.607 -3.421 1.00 87.62 215 THR A O 1
ATOM 1552 N N . TRP A 1 216 ? 10.141 10.678 -3.141 1.00 84.94 216 TRP A N 1
ATOM 1553 C CA . TRP A 1 216 ? 10.262 10.435 -1.711 1.00 84.94 216 TRP A CA 1
ATOM 1554 C C . TRP A 1 216 ? 10.696 11.738 -1.058 1.00 84.94 216 TRP A C 1
ATOM 1556 O O . TRP A 1 216 ? 11.886 12.001 -0.891 1.00 84.94 216 TRP A O 1
ATOM 1566 N N . ASP A 1 217 ? 9.705 12.558 -0.731 1.00 81.94 217 ASP A N 1
ATOM 1567 C CA . ASP A 1 217 ? 9.916 13.928 -0.293 1.00 81.94 217 ASP A CA 1
ATOM 1568 C C . ASP A 1 217 ? 9.666 13.979 1.219 1.00 81.94 217 ASP A C 1
ATOM 1570 O O . ASP A 1 217 ? 8.533 14.093 1.699 1.00 81.94 217 ASP A O 1
ATOM 1574 N N . ARG A 1 218 ? 10.746 13.780 1.984 1.00 73.75 218 ARG A N 1
ATOM 1575 C CA . ARG A 1 218 ? 10.727 13.861 3.448 1.00 73.75 218 ARG A CA 1
ATOM 1576 C C . ARG A 1 218 ? 10.912 15.327 3.867 1.00 73.75 218 ARG A C 1
ATOM 1578 O O . ARG A 1 218 ? 11.851 15.957 3.379 1.00 73.75 218 ARG A O 1
ATOM 1585 N N . PRO A 1 219 ? 10.076 15.872 4.766 1.00 63.84 219 PRO A N 1
ATOM 1586 C CA . PRO A 1 219 ? 10.294 17.208 5.305 1.00 63.84 219 PRO A CA 1
ATOM 1587 C C . PRO A 1 219 ? 11.631 17.276 6.056 1.00 63.84 219 PRO A C 1
ATOM 1589 O O . PRO A 1 219 ? 12.027 16.325 6.730 1.00 63.84 219 PRO A O 1
ATOM 1592 N N . ALA A 1 220 ? 12.347 18.394 5.917 1.00 55.53 220 ALA A N 1
ATOM 1593 C CA . ALA A 1 220 ? 13.660 18.577 6.541 1.00 55.53 220 ALA A CA 1
ATOM 1594 C C . ALA A 1 220 ? 13.576 18.749 8.072 1.00 55.53 220 ALA A C 1
ATOM 1596 O O . ALA A 1 220 ? 14.558 18.494 8.767 1.00 55.53 220 ALA A O 1
ATOM 1597 N N . ALA A 1 221 ? 12.403 19.122 8.597 1.00 55.81 221 ALA A N 1
ATOM 1598 C CA . ALA A 1 221 ? 12.082 19.165 10.021 1.00 55.81 221 ALA A CA 1
ATOM 1599 C C . ALA A 1 221 ? 10.614 18.735 10.273 1.00 55.81 221 ALA A C 1
ATOM 1601 O O . ALA A 1 221 ? 9.799 18.839 9.356 1.00 55.81 221 ALA A O 1
ATOM 1602 N N . PRO A 1 222 ? 10.251 18.257 11.484 1.00 52.47 222 PRO A N 1
ATOM 1603 C CA . PRO A 1 222 ? 8.923 17.693 11.781 1.00 52.47 222 PRO A CA 1
ATOM 1604 C C . PRO A 1 222 ? 7.749 18.678 11.650 1.00 52.47 222 PRO A C 1
ATOM 1606 O O . PRO A 1 222 ? 6.606 18.257 11.505 1.00 52.47 222 PRO A O 1
ATOM 1609 N N . ASP A 1 223 ? 8.030 19.976 11.746 1.00 51.25 223 ASP A N 1
ATOM 1610 C CA . ASP A 1 223 ? 7.091 21.099 11.678 1.00 51.25 223 ASP A CA 1
ATOM 1611 C C . ASP A 1 223 ? 7.067 21.785 10.303 1.00 51.25 223 ASP A C 1
ATOM 1613 O O . ASP A 1 223 ? 6.252 22.675 10.058 1.00 51.25 223 ASP A O 1
ATOM 1617 N N . GLN A 1 224 ? 7.946 21.369 9.390 1.00 45.09 224 GLN A N 1
ATOM 1618 C CA . GLN A 1 224 ? 7.988 21.900 8.040 1.00 45.09 224 GLN A CA 1
ATOM 1619 C C . GLN A 1 224 ? 7.050 21.117 7.129 1.00 45.09 224 GLN A C 1
ATOM 1621 O O . GLN A 1 224 ? 7.096 19.889 7.047 1.00 45.09 224 GLN A O 1
ATOM 1626 N N . ASN A 1 225 ? 6.248 21.853 6.362 1.00 48.53 225 ASN A N 1
ATOM 1627 C CA . ASN A 1 225 ? 5.639 21.302 5.159 1.00 48.53 225 ASN A CA 1
ATOM 1628 C C . ASN A 1 225 ? 6.783 20.790 4.253 1.00 48.53 225 ASN A C 1
ATOM 1630 O O . ASN A 1 225 ? 7.796 21.491 4.162 1.00 48.53 225 ASN A O 1
ATOM 1634 N N . PRO A 1 226 ? 6.685 19.602 3.623 1.00 45.44 226 PRO A N 1
ATOM 1635 C CA . PRO A 1 226 ? 7.778 19.003 2.851 1.00 45.44 226 PRO A CA 1
ATOM 1636 C C . PRO A 1 226 ? 8.483 20.026 1.942 1.00 45.44 226 PRO A C 1
ATOM 1638 O O . PRO A 1 226 ? 7.877 20.593 1.034 1.00 45.44 226 PRO A O 1
ATOM 1641 N N . GLY A 1 227 ? 9.748 20.327 2.264 1.00 41.12 227 GLY A N 1
ATOM 1642 C CA . GLY A 1 227 ? 10.485 21.491 1.773 1.00 41.12 227 GLY A CA 1
ATOM 1643 C C . GLY A 1 227 ? 10.978 21.380 0.326 1.00 41.12 227 GLY A C 1
ATOM 1644 O O . GLY A 1 227 ? 11.660 20.435 -0.049 1.00 41.12 227 GLY A O 1
ATOM 1645 N N . THR A 1 228 ? 10.628 22.397 -0.464 1.00 36.72 228 THR A N 1
ATOM 1646 C CA . THR A 1 228 ? 11.445 23.128 -1.458 1.00 36.72 228 THR A CA 1
ATOM 1647 C C . THR A 1 228 ? 12.436 22.357 -2.348 1.00 36.72 228 THR A C 1
ATOM 1649 O O . THR A 1 228 ? 13.605 22.724 -2.425 1.00 36.72 228 THR A O 1
ATOM 1652 N N . ALA A 1 229 ? 11.962 21.319 -3.034 1.00 46.34 229 ALA A N 1
ATOM 1653 C CA . ALA A 1 229 ? 12.162 21.026 -4.466 1.00 46.34 229 ALA A CA 1
ATOM 1654 C C . ALA A 1 229 ? 11.847 19.532 -4.674 1.00 46.34 229 ALA A C 1
ATOM 1656 O O . ALA A 1 229 ? 12.768 18.717 -4.744 1.00 46.34 229 ALA A O 1
ATOM 1657 N N . PRO A 1 230 ? 10.559 19.137 -4.690 1.00 52.72 230 PRO A N 1
ATOM 1658 C CA . PRO A 1 230 ? 10.193 17.747 -4.940 1.00 52.72 230 PRO A CA 1
ATOM 1659 C C . PRO A 1 230 ? 10.798 17.301 -6.270 1.00 52.72 230 PRO A C 1
ATOM 1661 O O . PRO A 1 230 ? 10.795 18.079 -7.232 1.00 52.72 230 PRO A O 1
ATOM 1664 N N . ARG A 1 231 ? 11.283 16.050 -6.344 1.00 60.19 231 ARG A N 1
ATOM 1665 C CA . ARG A 1 231 ? 11.624 15.461 -7.647 1.00 60.19 231 ARG A CA 1
ATOM 1666 C C . ARG A 1 231 ? 10.440 15.685 -8.570 1.00 60.19 231 ARG A C 1
ATOM 1668 O O . ARG A 1 231 ? 9.308 15.322 -8.251 1.00 60.19 231 ARG A O 1
ATOM 1675 N N . THR A 1 232 ? 10.676 16.352 -9.688 1.00 76.50 232 THR A N 1
ATOM 1676 C CA . THR A 1 232 ? 9.561 16.727 -10.549 1.00 76.50 232 THR A CA 1
ATOM 1677 C C . THR A 1 232 ? 9.019 15.483 -11.249 1.00 76.50 232 THR A C 1
ATOM 1679 O O . THR A 1 232 ? 9.721 14.485 -11.445 1.00 76.50 232 THR A O 1
ATOM 1682 N N . ALA A 1 233 ? 7.764 15.540 -11.691 1.00 81.44 233 ALA A N 1
ATOM 1683 C CA . ALA A 1 233 ? 7.212 14.518 -12.579 1.00 81.44 233 ALA A CA 1
ATOM 1684 C C . ALA A 1 233 ? 8.112 14.279 -13.817 1.00 81.44 233 ALA A C 1
ATOM 1686 O O . ALA A 1 233 ? 8.202 13.153 -14.302 1.00 81.44 233 ALA A O 1
ATOM 1687 N N . GLY A 1 234 ? 8.808 15.322 -14.292 1.00 85.69 234 GLY A N 1
ATOM 1688 C CA . GLY A 1 234 ? 9.762 15.238 -15.397 1.00 85.69 234 GLY A CA 1
ATOM 1689 C C . GLY A 1 234 ? 11.001 14.406 -15.065 1.00 85.69 234 GLY A C 1
ATOM 1690 O O . GLY A 1 234 ? 11.377 13.540 -15.852 1.00 85.69 234 GLY A O 1
ATOM 1691 N N . GLU A 1 235 ? 11.598 14.600 -13.888 1.00 86.31 235 GLU A N 1
ATOM 1692 C CA . GLU A 1 235 ? 12.733 13.787 -13.429 1.00 86.31 235 GLU A CA 1
ATOM 1693 C C . GLU A 1 235 ? 12.348 12.318 -13.257 1.00 86.31 235 GLU A C 1
ATOM 1695 O O . GLU A 1 235 ? 13.061 11.435 -13.735 1.00 86.31 235 GLU A O 1
ATOM 1700 N N . LEU A 1 236 ? 11.195 12.055 -12.629 1.00 88.75 236 LEU A N 1
ATOM 1701 C CA . LEU A 1 236 ? 10.667 10.702 -12.449 1.00 88.75 236 LEU A CA 1
ATOM 1702 C C . LEU A 1 236 ? 10.482 9.991 -13.800 1.00 88.75 236 LEU A C 1
ATOM 1704 O O . LEU A 1 236 ? 10.883 8.839 -13.963 1.00 88.75 236 LEU A O 1
ATOM 1708 N N . LEU A 1 237 ? 9.907 10.690 -14.781 1.00 90.44 237 LEU A N 1
ATOM 1709 C CA . LEU A 1 237 ? 9.709 10.165 -16.129 1.00 90.44 237 LEU A CA 1
ATOM 1710 C C . LEU A 1 237 ? 11.036 9.940 -16.866 1.00 90.44 237 LEU A C 1
ATOM 1712 O O . LEU A 1 237 ? 11.191 8.920 -17.536 1.00 90.44 237 LEU A O 1
ATOM 1716 N N . SER A 1 238 ? 11.986 10.869 -16.738 1.00 89.38 238 SER A N 1
ATOM 1717 C CA . SER A 1 238 ? 13.318 10.757 -17.341 1.00 89.38 238 SER A CA 1
ATOM 1718 C C . SER A 1 238 ? 14.060 9.525 -16.819 1.00 89.38 238 SER A C 1
ATOM 1720 O O . SER A 1 238 ? 14.528 8.704 -17.605 1.00 89.38 238 SER A O 1
ATOM 1722 N N . GLN A 1 239 ? 14.071 9.320 -15.499 1.00 88.81 239 GLN A N 1
ATOM 1723 C CA . GLN A 1 239 ? 14.696 8.149 -14.881 1.00 88.81 239 GLN A CA 1
ATOM 1724 C C . GLN A 1 239 ? 14.005 6.841 -15.284 1.00 88.81 239 GLN A C 1
ATOM 1726 O O . GLN A 1 239 ? 14.680 5.864 -15.598 1.00 88.81 239 GLN A O 1
ATOM 1731 N N . ALA A 1 240 ? 12.669 6.815 -15.333 1.00 91.00 240 ALA A N 1
ATOM 1732 C CA . ALA A 1 240 ? 11.936 5.628 -15.771 1.00 91.00 240 ALA A CA 1
ATOM 1733 C C . ALA A 1 240 ? 12.232 5.271 -17.240 1.00 91.00 240 ALA A C 1
ATOM 1735 O O . ALA A 1 240 ? 12.339 4.096 -17.575 1.00 91.00 240 ALA A O 1
ATOM 1736 N N . ARG A 1 241 ? 12.406 6.273 -18.113 1.00 90.19 241 ARG A N 1
ATOM 1737 C CA . ARG A 1 241 ? 12.800 6.076 -19.520 1.00 90.19 241 ARG A CA 1
ATOM 1738 C C . ARG A 1 241 ? 14.255 5.656 -19.679 1.00 90.19 241 ARG A C 1
ATOM 1740 O O . ARG A 1 241 ? 14.549 4.889 -20.584 1.00 90.19 241 ARG A O 1
ATOM 1747 N N . ALA A 1 242 ? 15.148 6.130 -18.815 1.00 87.88 242 ALA A N 1
ATOM 1748 C CA . ALA A 1 242 ? 16.521 5.638 -18.780 1.00 87.88 242 ALA A CA 1
ATOM 1749 C C . ALA A 1 242 ? 16.567 4.156 -18.370 1.00 87.88 242 ALA A C 1
ATOM 1751 O O . ALA A 1 242 ? 17.343 3.393 -18.933 1.00 87.88 242 ALA A O 1
ATOM 1752 N N . LEU A 1 243 ? 15.701 3.748 -17.435 1.00 87.69 243 LEU A N 1
ATOM 1753 C CA . LEU A 1 243 ? 15.590 2.359 -16.991 1.00 87.69 243 LEU A CA 1
ATOM 1754 C C . LEU A 1 243 ? 14.938 1.446 -18.042 1.00 87.69 243 LEU A C 1
ATOM 1756 O O . LEU A 1 243 ? 15.380 0.320 -18.236 1.00 87.69 243 LEU A O 1
ATOM 1760 N N . TRP A 1 244 ? 13.880 1.912 -18.710 1.00 89.69 244 TRP A N 1
ATOM 1761 C CA . TRP A 1 244 ? 13.227 1.180 -19.797 1.00 89.69 244 TRP A CA 1
ATOM 1762 C C . TRP A 1 244 ? 12.884 2.131 -20.960 1.00 89.69 244 TRP A C 1
ATOM 1764 O O . TRP A 1 244 ? 11.830 2.786 -20.941 1.00 89.69 244 TRP A O 1
ATOM 1774 N N . PRO A 1 245 ? 13.745 2.210 -21.998 1.00 87.50 245 PRO A N 1
ATOM 1775 C CA . PRO A 1 245 ? 13.602 3.153 -23.115 1.00 87.50 245 PRO A CA 1
ATOM 1776 C C . PRO A 1 245 ? 12.279 3.063 -23.879 1.00 87.50 245 PRO A C 1
ATOM 1778 O O . PRO A 1 245 ? 11.813 4.065 -24.427 1.00 87.50 245 PRO A O 1
ATOM 1781 N N . GLY A 1 246 ? 11.606 1.909 -23.853 1.00 86.19 246 GLY A N 1
ATOM 1782 C CA . GLY A 1 246 ? 10.294 1.742 -24.478 1.00 86.19 246 GLY A CA 1
ATOM 1783 C C . GLY A 1 246 ? 9.205 2.676 -23.937 1.00 86.19 246 GLY A C 1
ATOM 1784 O O . GLY A 1 246 ? 8.220 2.929 -24.633 1.00 86.19 246 GLY A O 1
ATOM 1785 N N . LEU A 1 247 ? 9.388 3.270 -22.746 1.00 90.00 247 LEU A N 1
ATOM 1786 C CA . LEU A 1 247 ? 8.480 4.282 -22.189 1.00 90.00 247 LEU A CA 1
ATOM 1787 C C . LEU A 1 247 ? 8.498 5.600 -22.988 1.00 90.00 247 LEU A C 1
ATOM 1789 O O . LEU A 1 247 ? 7.669 6.481 -22.739 1.00 90.00 247 LEU A O 1
ATOM 1793 N N . ALA A 1 248 ? 9.414 5.781 -23.945 1.00 88.06 248 ALA A N 1
ATOM 1794 C CA . ALA A 1 248 ? 9.461 6.968 -24.798 1.00 88.06 248 ALA A CA 1
ATOM 1795 C C . ALA A 1 248 ? 8.153 7.183 -25.586 1.00 88.06 248 ALA A C 1
ATOM 1797 O O . ALA A 1 248 ? 7.694 8.319 -25.715 1.00 88.06 248 ALA A O 1
ATOM 1798 N N . ALA A 1 249 ? 7.511 6.099 -26.038 1.00 85.25 249 ALA A N 1
ATOM 1799 C CA . ALA A 1 249 ? 6.249 6.141 -26.785 1.00 85.25 249 ALA A CA 1
ATOM 1800 C C . ALA A 1 249 ? 5.000 6.347 -25.900 1.00 85.25 249 ALA A C 1
ATOM 1802 O O . ALA A 1 249 ? 3.893 6.525 -26.410 1.00 85.25 249 ALA A O 1
ATOM 1803 N N . TRP A 1 250 ? 5.159 6.312 -24.577 1.00 91.31 250 TRP A N 1
ATOM 1804 C CA . TRP A 1 250 ? 4.057 6.351 -23.621 1.00 91.31 250 TRP A CA 1
ATOM 1805 C C . TRP A 1 250 ? 3.796 7.779 -23.152 1.00 91.31 250 TRP A C 1
ATOM 1807 O O . TRP A 1 250 ? 4.711 8.606 -23.047 1.00 91.31 250 TRP A O 1
ATOM 1817 N N . ARG A 1 251 ? 2.531 8.076 -22.849 1.00 90.94 251 ARG A N 1
ATOM 1818 C CA . ARG A 1 251 ? 2.100 9.395 -22.380 1.00 90.94 251 ARG A CA 1
ATOM 1819 C C . ARG A 1 251 ? 1.621 9.327 -20.942 1.00 90.94 251 ARG A C 1
ATOM 1821 O O . ARG A 1 251 ? 1.037 8.334 -20.524 1.00 90.94 251 ARG A O 1
ATOM 1828 N N . VAL A 1 252 ? 1.860 10.402 -20.195 1.00 91.56 252 VAL A N 1
ATOM 1829 C CA . VAL A 1 252 ? 1.271 10.579 -18.866 1.00 91.56 252 VAL A CA 1
ATOM 1830 C C . VAL A 1 252 ? -0.234 10.741 -19.049 1.00 91.56 252 VAL A C 1
ATOM 1832 O O . VAL A 1 252 ? -0.659 11.679 -19.714 1.00 91.56 252 VAL A O 1
ATOM 1835 N N . ALA A 1 253 ? -1.011 9.824 -1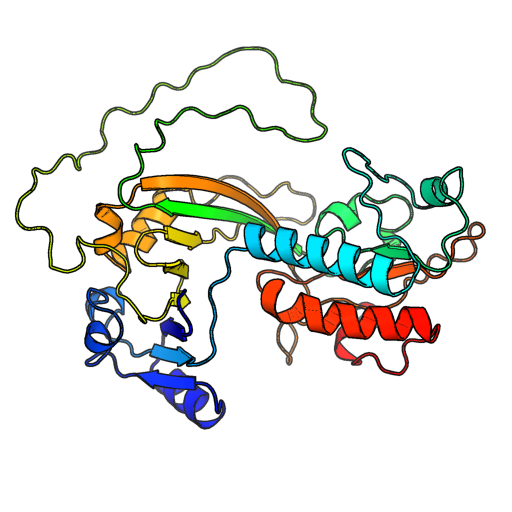8.482 1.00 90.12 253 ALA A N 1
ATOM 1836 C CA . ALA A 1 253 ? -2.471 9.882 -18.453 1.00 90.12 253 ALA A CA 1
ATOM 1837 C C . ALA A 1 253 ? -2.973 10.495 -17.138 1.00 90.12 253 ALA A C 1
ATOM 1839 O O . ALA A 1 253 ? -3.967 11.216 -17.110 1.00 90.12 253 ALA A O 1
ATOM 1840 N N . HIS A 1 254 ? -2.265 10.236 -16.034 1.00 88.12 254 HIS A N 1
ATOM 1841 C CA . HIS A 1 254 ? -2.640 10.733 -14.714 1.00 88.12 254 HIS A CA 1
ATOM 1842 C C . HIS A 1 254 ? -1.415 10.983 -13.832 1.00 88.12 254 HIS A C 1
ATOM 1844 O O . HIS A 1 254 ? -0.414 10.269 -13.919 1.00 88.12 254 HIS A O 1
ATOM 1850 N N . ARG A 1 255 ? -1.523 11.972 -12.942 1.00 90.06 255 ARG A N 1
ATOM 1851 C CA . ARG A 1 255 ? -0.552 12.271 -11.887 1.00 90.06 255 ARG A CA 1
ATOM 1852 C C . ARG A 1 255 ? -1.259 12.188 -10.541 1.00 90.06 255 ARG A C 1
ATOM 1854 O O . ARG A 1 255 ? -2.240 12.896 -10.334 1.00 90.06 255 ARG A O 1
ATOM 1861 N N . ALA A 1 256 ? -0.733 11.361 -9.645 1.00 88.25 256 ALA A N 1
ATOM 1862 C CA . ALA A 1 256 ? -1.239 11.210 -8.289 1.00 88.25 256 ALA A CA 1
ATOM 1863 C C . ALA A 1 256 ? -0.232 11.773 -7.284 1.00 88.25 256 ALA A C 1
ATOM 1865 O O . ALA A 1 256 ? 0.968 11.511 -7.391 1.00 88.25 256 ALA A O 1
ATOM 1866 N N . HIS A 1 257 ? -0.734 12.524 -6.306 1.00 88.06 257 HIS A N 1
ATOM 1867 C CA . HIS A 1 257 ? 0.020 13.009 -5.153 1.00 88.06 257 HIS A CA 1
ATOM 1868 C C . HIS A 1 257 ? -0.516 12.316 -3.900 1.00 88.06 257 HIS A C 1
ATOM 1870 O O . HIS A 1 257 ? -1.724 12.118 -3.768 1.00 88.06 257 HIS A O 1
ATOM 1876 N N . GLY A 1 258 ? 0.364 11.945 -2.977 1.00 86.69 258 GLY A N 1
ATOM 1877 C CA . GLY A 1 258 ? -0.062 11.348 -1.718 1.00 86.69 258 GLY A CA 1
ATOM 1878 C C . GLY A 1 258 ? 0.971 11.485 -0.613 1.00 86.69 258 GLY A C 1
ATOM 1879 O O . GLY A 1 258 ? 2.165 11.636 -0.872 1.00 86.69 258 GLY A O 1
ATOM 1880 N N . THR A 1 259 ? 0.495 11.377 0.624 1.00 89.12 259 THR A N 1
ATOM 1881 C CA . THR A 1 259 ? 1.325 11.404 1.829 1.00 89.12 259 THR A CA 1
ATOM 1882 C C . THR A 1 259 ? 1.328 10.029 2.473 1.00 89.12 259 THR A C 1
ATOM 1884 O O . THR A 1 259 ? 0.284 9.466 2.804 1.00 89.12 259 THR A O 1
ATOM 1887 N N . ARG A 1 260 ? 2.522 9.472 2.651 1.00 90.81 260 ARG A N 1
ATOM 1888 C CA . ARG A 1 260 ? 2.749 8.204 3.341 1.00 90.81 260 ARG A CA 1
ATOM 1889 C C . ARG A 1 260 ? 2.978 8.485 4.814 1.00 90.81 260 ARG A C 1
ATOM 1891 O O . ARG A 1 260 ? 3.779 9.352 5.141 1.00 90.81 260 ARG A O 1
ATOM 1898 N N . VAL A 1 261 ? 2.358 7.682 5.673 1.00 91.44 261 VAL A N 1
ATOM 1899 C CA . VAL A 1 261 ? 2.765 7.570 7.079 1.00 91.44 261 VAL A CA 1
ATOM 1900 C C . VAL A 1 261 ? 3.764 6.436 7.171 1.00 91.44 261 VAL A C 1
ATOM 1902 O O . VAL A 1 261 ? 3.404 5.275 6.963 1.00 91.44 261 VAL A O 1
ATOM 1905 N N . VAL A 1 262 ? 5.021 6.763 7.430 1.00 90.12 262 VAL A N 1
ATOM 1906 C CA . VAL A 1 262 ? 6.105 5.787 7.517 1.00 90.12 262 VAL A CA 1
ATOM 1907 C C . VAL A 1 262 ? 6.366 5.479 8.984 1.00 90.12 262 VAL A C 1
ATOM 1909 O O . VAL A 1 262 ? 6.548 6.386 9.793 1.00 90.12 262 VAL A O 1
ATOM 1912 N N . SER A 1 263 ? 6.364 4.192 9.322 1.00 90.19 263 SER A N 1
ATOM 1913 C CA . SER A 1 263 ? 6.762 3.725 10.643 1.00 90.19 263 SER A CA 1
ATOM 1914 C C . SER A 1 263 ? 8.281 3.713 10.815 1.00 90.19 263 SER A C 1
ATOM 1916 O O . SER A 1 263 ? 9.054 3.651 9.854 1.00 90.19 263 SER A O 1
ATOM 1918 N N . GLN A 1 264 ? 8.711 3.730 12.071 1.00 88.31 264 GLN A N 1
ATOM 1919 C CA . GLN A 1 264 ? 10.105 3.603 12.468 1.00 88.31 264 GLN A CA 1
ATOM 1920 C C . GLN A 1 264 ? 10.754 2.335 11.897 1.00 88.31 264 GLN A C 1
ATOM 1922 O O . GLN A 1 264 ? 10.187 1.239 11.925 1.00 88.31 264 GLN A O 1
ATOM 1927 N N . ARG A 1 265 ? 11.995 2.480 11.424 1.00 88.06 265 ARG A N 1
ATOM 1928 C CA . ARG A 1 265 ? 12.827 1.343 11.034 1.00 88.06 265 ARG A CA 1
ATOM 1929 C C . ARG A 1 265 ? 13.378 0.631 12.268 1.00 88.06 265 ARG A C 1
ATOM 1931 O O . ARG A 1 265 ? 13.885 1.261 13.187 1.00 88.06 265 ARG A O 1
ATOM 1938 N N . THR A 1 266 ? 13.293 -0.688 12.239 1.00 86.12 266 THR A N 1
ATOM 1939 C CA . THR A 1 266 ? 13.736 -1.633 13.264 1.00 86.12 266 THR A CA 1
ATOM 1940 C C . THR A 1 266 ? 14.538 -2.756 12.603 1.00 86.12 266 THR A C 1
ATOM 1942 O O . THR A 1 266 ? 14.597 -2.840 11.371 1.00 86.12 266 THR A O 1
ATOM 1945 N N . ASP A 1 267 ? 15.078 -3.672 13.405 1.00 85.88 267 ASP A N 1
ATOM 1946 C CA . ASP A 1 267 ? 15.752 -4.882 12.912 1.00 85.88 267 ASP A CA 1
ATOM 1947 C C . ASP A 1 267 ? 14.809 -5.818 12.133 1.00 85.88 267 ASP A C 1
ATOM 1949 O O . ASP A 1 267 ? 15.254 -6.610 11.308 1.00 85.88 267 ASP A O 1
ATOM 1953 N N . HIS A 1 268 ? 13.490 -5.679 12.319 1.00 83.12 268 HIS A N 1
ATOM 1954 C CA . HIS A 1 268 ? 12.459 -6.395 11.555 1.00 83.12 268 HIS A CA 1
ATOM 1955 C C . HIS A 1 268 ? 11.966 -5.599 10.336 1.00 83.12 268 HIS A C 1
ATOM 1957 O O . HIS A 1 268 ? 10.894 -5.858 9.788 1.00 83.12 268 HIS A O 1
ATOM 1963 N N . GLY A 1 269 ? 12.715 -4.576 9.922 1.00 87.62 269 GLY A N 1
ATOM 1964 C CA . GLY A 1 269 ? 12.300 -3.646 8.884 1.00 87.62 269 GLY A CA 1
ATOM 1965 C C . GLY A 1 269 ? 11.384 -2.556 9.432 1.00 87.62 269 GLY A C 1
ATOM 1966 O O . GLY A 1 269 ? 11.632 -1.985 10.487 1.00 87.62 269 GLY A O 1
ATOM 1967 N N . THR A 1 270 ? 10.346 -2.204 8.682 1.00 89.62 270 THR A N 1
ATOM 1968 C CA . THR A 1 270 ? 9.443 -1.073 8.987 1.00 89.62 270 THR A CA 1
ATOM 1969 C C . THR A 1 270 ? 8.011 -1.604 9.104 1.00 89.62 270 THR A C 1
ATOM 1971 O O . THR A 1 270 ? 7.219 -1.419 8.172 1.00 89.62 270 THR A O 1
ATOM 1974 N N . PRO A 1 271 ? 7.706 -2.360 10.182 1.00 91.50 271 PRO A N 1
ATOM 1975 C CA . PRO A 1 271 ? 6.378 -2.923 10.405 1.00 91.50 271 PRO A CA 1
ATOM 1976 C C . PRO A 1 271 ? 5.353 -1.801 10.627 1.00 91.50 271 PRO A C 1
ATOM 1978 O O . PRO A 1 271 ? 5.720 -0.745 11.147 1.00 91.50 271 PRO A O 1
ATOM 1981 N N . PRO A 1 272 ? 4.082 -1.990 10.242 1.00 94.69 272 PRO A N 1
ATOM 1982 C CA . PRO A 1 272 ? 3.049 -0.993 10.494 1.00 94.69 272 PRO A CA 1
ATOM 1983 C C . PRO A 1 272 ? 2.717 -0.884 11.987 1.00 94.69 272 PRO A C 1
ATOM 1985 O O . PRO A 1 272 ? 3.109 -1.719 12.802 1.00 94.69 272 PRO A O 1
ATOM 1988 N N . TYR A 1 273 ? 1.953 0.147 12.334 1.00 93.56 273 TYR A N 1
ATOM 1989 C CA . TYR A 1 273 ? 1.426 0.346 13.676 1.00 93.56 273 TYR A CA 1
ATOM 1990 C C . TYR A 1 273 ? 0.009 -0.201 13.780 1.00 93.56 273 TYR A C 1
ATOM 1992 O O . TYR A 1 273 ? -0.855 0.112 12.955 1.00 93.56 273 TYR A O 1
ATOM 2000 N N . GLY A 1 274 ? -0.211 -0.999 14.821 1.00 93.81 274 GLY A N 1
ATOM 2001 C CA . GLY A 1 274 ? -1.502 -1.583 15.152 1.00 93.81 274 GLY A CA 1
ATOM 2002 C C . GLY A 1 274 ? -1.827 -1.437 16.635 1.00 93.81 274 GLY A C 1
ATOM 2003 O O . GLY A 1 274 ? -0.964 -1.078 17.441 1.00 93.81 274 GLY A O 1
ATOM 2004 N N . GLY A 1 275 ? -3.069 -1.757 16.983 1.00 94.38 275 GLY A N 1
ATOM 2005 C CA . GLY A 1 275 ? -3.520 -1.920 18.365 1.00 94.38 275 GLY A CA 1
ATOM 2006 C C . GLY A 1 275 ? -4.483 -0.840 18.852 1.00 94.38 275 GLY A C 1
ATOM 2007 O O . GLY A 1 275 ? -4.760 0.148 18.178 1.00 94.38 275 GLY A O 1
ATOM 2008 N N . ARG A 1 276 ? -5.016 -1.049 20.049 1.00 93.69 276 ARG A N 1
ATOM 2009 C CA . ARG A 1 276 ? -5.962 -0.185 20.749 1.00 93.69 276 ARG A CA 1
ATOM 2010 C C . ARG A 1 276 ? -5.305 1.098 21.274 1.00 93.69 276 ARG A C 1
ATOM 2012 O O . ARG A 1 276 ? -4.213 1.076 21.838 1.00 93.69 276 ARG A O 1
ATOM 2019 N N . LEU A 1 277 ? -5.967 2.237 21.124 1.00 91.25 277 LEU A N 1
ATOM 2020 C CA . LEU A 1 277 ? -5.514 3.504 21.691 1.00 91.25 277 LEU A CA 1
ATOM 2021 C C . LEU A 1 277 ? -5.998 3.656 23.136 1.00 91.25 277 LEU A C 1
ATOM 2023 O O . LEU A 1 277 ? -7.136 3.327 23.470 1.00 91.25 277 LEU A O 1
ATOM 2027 N N . ALA A 1 278 ? -5.125 4.177 23.997 1.00 86.38 278 ALA A N 1
ATOM 2028 C CA . ALA A 1 278 ? -5.422 4.444 25.401 1.00 86.38 278 ALA A CA 1
ATOM 2029 C C . ALA A 1 278 ? -5.847 5.911 25.592 1.00 86.38 278 ALA A C 1
ATOM 2031 O O . ALA A 1 278 ? -5.085 6.705 26.139 1.00 86.38 278 ALA A O 1
ATOM 2032 N N . LEU A 1 279 ? -7.051 6.269 25.131 1.00 83.50 279 LEU A N 1
ATOM 2033 C CA . LEU A 1 279 ? -7.565 7.654 25.071 1.00 83.50 279 LEU A CA 1
ATOM 2034 C C . LEU A 1 279 ? -8.000 8.262 26.430 1.00 83.50 279 LEU A C 1
ATOM 2036 O O . LEU A 1 279 ? -8.728 9.248 26.480 1.00 83.50 279 LEU A O 1
ATOM 2040 N N . GLY A 1 280 ? -7.551 7.700 27.558 1.00 66.31 280 GLY A N 1
ATOM 2041 C CA . GLY A 1 280 ? -7.949 8.155 28.896 1.00 66.31 280 GLY A CA 1
ATOM 2042 C C . GLY A 1 280 ? -9.451 7.969 29.202 1.00 66.31 280 GLY A C 1
ATOM 2043 O O . GLY A 1 280 ? -10.170 7.328 28.441 1.00 66.31 280 GLY A O 1
ATOM 2044 N N . PRO A 1 281 ? -9.936 8.480 30.350 1.00 59.00 281 PRO A N 1
ATOM 2045 C CA . PRO A 1 281 ? -11.312 8.272 30.825 1.00 59.00 281 PRO A CA 1
ATOM 2046 C C . PRO A 1 281 ? -12.365 9.260 30.261 1.00 59.00 281 PRO A C 1
ATOM 2048 O O . PRO A 1 281 ? -13.477 9.316 30.786 1.00 59.00 281 PRO A O 1
ATOM 2051 N N . ALA A 1 282 ? -12.042 10.058 29.234 1.00 55.41 282 ALA A N 1
ATOM 2052 C CA . ALA A 1 282 ? -12.955 11.039 28.621 1.00 55.41 282 ALA A CA 1
ATOM 2053 C C . ALA A 1 282 ? 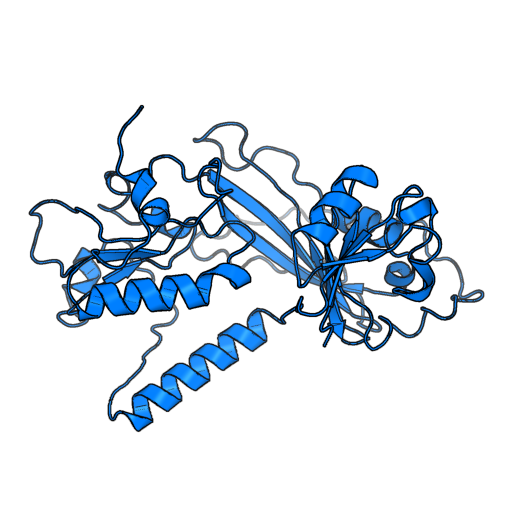-14.059 10.358 27.760 1.00 55.41 282 ALA A C 1
ATOM 2055 O O . ALA A 1 282 ? -13.916 9.193 27.394 1.00 55.41 282 ALA A O 1
ATOM 2056 N N . PRO A 1 283 ? -15.213 11.017 27.522 1.00 58.84 283 PRO A N 1
ATOM 2057 C CA . PRO A 1 283 ? -16.542 10.419 27.678 1.00 58.84 283 PRO A CA 1
ATOM 2058 C C . PRO A 1 283 ? -16.818 9.249 26.729 1.00 58.84 283 PRO A C 1
ATOM 2060 O O . PRO A 1 283 ? -16.648 9.394 25.528 1.00 58.84 283 PRO A O 1
ATOM 2063 N N . ALA A 1 284 ? -17.331 8.139 27.279 1.00 68.69 284 ALA A N 1
ATOM 2064 C CA . ALA A 1 284 ? -18.125 7.082 26.626 1.00 68.69 284 ALA A CA 1
ATOM 2065 C C . ALA A 1 284 ? -17.762 6.702 25.171 1.00 68.69 284 ALA A C 1
ATOM 2067 O O . ALA A 1 284 ? -18.645 6.350 24.391 1.00 68.69 284 ALA A O 1
ATOM 2068 N N . LEU A 1 285 ? -16.491 6.782 24.773 1.00 79.06 285 LEU A N 1
ATOM 2069 C CA . LEU A 1 285 ? -16.062 6.294 23.470 1.00 79.06 285 LEU A CA 1
ATOM 2070 C C . LEU A 1 285 ? -15.913 4.772 23.543 1.00 79.06 285 LEU A C 1
ATOM 2072 O O . LEU A 1 285 ? -15.376 4.247 24.528 1.00 79.06 285 LEU A O 1
ATOM 2076 N N . PRO A 1 286 ? -16.364 4.040 22.515 1.00 85.56 286 PRO A N 1
ATOM 2077 C CA . PRO A 1 286 ? -16.047 2.628 22.410 1.00 85.56 286 PRO A CA 1
ATOM 2078 C C . PRO A 1 286 ? -14.532 2.426 22.223 1.00 85.56 286 PRO A C 1
ATOM 2080 O O . PRO A 1 286 ? -13.796 3.378 21.948 1.00 85.56 286 PRO A O 1
ATOM 2083 N N . PRO A 1 287 ? -14.030 1.184 22.344 1.00 90.00 287 PRO A N 1
ATOM 2084 C CA . PRO A 1 287 ? -12.644 0.861 22.025 1.00 90.00 287 PRO A CA 1
ATOM 2085 C C . PRO A 1 287 ? -12.215 1.422 20.660 1.00 90.00 287 PRO A C 1
ATOM 2087 O O . PRO A 1 287 ? -12.811 1.098 19.632 1.00 90.00 287 PRO A O 1
ATOM 2090 N N . VAL A 1 288 ? -11.157 2.236 20.657 1.00 92.44 288 VAL A N 1
ATOM 2091 C CA . VAL A 1 288 ? -10.571 2.818 19.444 1.00 92.44 288 VAL A CA 1
ATOM 2092 C C . VAL A 1 288 ? -9.314 2.049 19.068 1.00 92.44 288 VAL A C 1
ATOM 2094 O O . VAL A 1 288 ? -8.434 1.854 19.903 1.00 92.44 288 VAL A O 1
ATOM 2097 N N . TRP A 1 289 ? -9.220 1.625 17.816 1.00 95.06 289 TRP A N 1
ATOM 2098 C CA . TRP A 1 289 ? -8.124 0.838 17.260 1.00 95.06 289 TRP A CA 1
ATOM 2099 C C . TRP A 1 289 ? -7.396 1.628 16.186 1.00 95.06 289 TRP A C 1
ATOM 2101 O O . TRP A 1 289 ? -8.022 2.356 15.427 1.00 95.06 289 TRP A O 1
ATOM 2111 N N . LEU A 1 290 ? -6.081 1.474 16.096 1.00 94.94 290 LEU A N 1
ATOM 2112 C CA . LEU A 1 290 ? -5.239 2.122 15.099 1.00 94.94 290 LEU A CA 1
ATOM 2113 C C . LEU A 1 290 ? -4.777 1.111 14.048 1.00 94.94 290 LEU A C 1
ATOM 2115 O O . LEU A 1 290 ? -4.326 0.017 14.385 1.00 94.94 290 LEU A O 1
ATOM 2119 N N . MET A 1 291 ? -4.830 1.526 12.784 1.00 95.25 291 MET A N 1
ATOM 2120 C CA . MET A 1 291 ? -4.155 0.898 11.651 1.00 95.25 291 MET A CA 1
ATOM 2121 C C . MET A 1 291 ? -3.413 1.987 10.867 1.00 95.25 291 MET A C 1
ATOM 2123 O O . MET A 1 291 ? -4.018 2.731 10.095 1.00 95.25 291 MET A O 1
ATOM 2127 N N . SER A 1 292 ? -2.101 2.122 11.076 1.00 93.62 292 SER A N 1
ATOM 2128 C CA . SER A 1 292 ? -1.307 3.193 10.450 1.00 93.62 292 SER A CA 1
ATOM 2129 C C . SER A 1 292 ? 0.146 2.772 10.198 1.00 93.62 292 SER A C 1
ATOM 2131 O O . SER A 1 292 ? 0.513 1.614 10.380 1.00 93.62 292 SER A O 1
ATOM 2133 N N . GLY A 1 293 ? 0.992 3.690 9.724 1.00 93.06 293 GLY A N 1
ATOM 2134 C CA . GLY A 1 293 ? 2.420 3.430 9.503 1.00 93.06 293 GLY A CA 1
ATOM 2135 C C . GLY A 1 293 ? 2.718 2.466 8.348 1.00 93.06 293 GLY A C 1
ATOM 2136 O O . GLY A 1 293 ? 3.782 1.857 8.310 1.00 93.06 293 GLY A O 1
ATOM 2137 N N . LEU A 1 294 ? 1.784 2.299 7.408 1.00 93.88 294 LEU A N 1
ATOM 2138 C CA . LEU A 1 294 ? 1.897 1.355 6.288 1.00 93.88 294 LEU A CA 1
ATOM 2139 C C . LEU A 1 294 ? 2.995 1.729 5.264 1.00 93.88 294 LEU A C 1
ATOM 2141 O O . LEU A 1 294 ? 3.422 0.889 4.465 1.00 93.88 294 LEU A O 1
ATOM 2145 N N . GLY A 1 295 ? 3.464 2.980 5.273 1.00 91.75 295 GLY A N 1
ATOM 2146 C CA . GLY A 1 295 ? 4.505 3.488 4.383 1.00 91.75 295 GLY A CA 1
ATOM 2147 C C . GLY A 1 295 ? 4.204 3.244 2.900 1.00 91.75 295 GLY A C 1
ATOM 2148 O O . GLY A 1 295 ? 3.073 3.375 2.440 1.00 91.75 295 GLY A O 1
ATOM 2149 N N . ALA A 1 296 ? 5.232 2.864 2.136 1.00 88.94 296 ALA A N 1
ATOM 2150 C CA . ALA A 1 296 ? 5.105 2.496 0.721 1.00 88.94 296 ALA A CA 1
ATOM 2151 C C . ALA A 1 296 ? 4.683 1.029 0.490 1.00 88.94 296 ALA A C 1
ATOM 2153 O O . ALA A 1 296 ? 4.662 0.572 -0.648 1.00 88.94 296 ALA A O 1
ATOM 2154 N N . ARG A 1 297 ? 4.364 0.276 1.552 1.00 90.00 297 ARG A N 1
ATOM 2155 C CA . ARG A 1 297 ? 4.027 -1.159 1.494 1.00 90.00 297 ARG A CA 1
ATOM 2156 C C . ARG A 1 297 ? 2.599 -1.436 1.963 1.00 90.00 297 ARG A C 1
ATOM 2158 O O . ARG A 1 297 ? 2.295 -2.540 2.400 1.00 90.00 297 ARG A O 1
ATOM 2165 N N . GLY A 1 298 ? 1.710 -0.446 1.862 1.00 91.94 298 GLY A N 1
ATOM 2166 C CA . GLY A 1 298 ? 0.315 -0.594 2.279 1.00 91.94 298 GLY A CA 1
ATOM 2167 C C . GLY A 1 298 ? -0.387 -1.783 1.633 1.00 91.94 298 GLY A C 1
ATOM 2168 O O . GLY A 1 298 ? -1.013 -2.547 2.351 1.00 91.94 298 GLY A O 1
ATOM 2169 N N . LEU A 1 299 ? -0.182 -2.014 0.331 1.00 91.31 299 LEU A N 1
ATOM 2170 C CA . LEU A 1 299 ? -0.765 -3.157 -0.390 1.00 91.31 299 LEU A CA 1
ATOM 2171 C C . LEU A 1 299 ? -0.234 -4.530 0.054 1.00 91.31 299 LEU A C 1
ATOM 2173 O O . LEU A 1 299 ? -0.858 -5.544 -0.239 1.00 91.31 299 LEU A O 1
ATOM 2177 N N . LEU A 1 300 ? 0.918 -4.575 0.730 1.00 89.62 300 LEU A N 1
ATOM 2178 C CA . LEU A 1 300 ? 1.459 -5.812 1.292 1.00 89.62 300 LEU A CA 1
ATOM 2179 C C . LEU A 1 300 ? 0.839 -6.109 2.663 1.00 89.62 300 LEU A C 1
ATOM 2181 O O . LEU A 1 300 ? 0.559 -7.260 2.982 1.00 89.62 300 LEU A O 1
ATOM 2185 N N . TYR A 1 301 ? 0.641 -5.074 3.484 1.00 92.81 301 TYR A N 1
ATOM 2186 C CA . TYR A 1 301 ? 0.253 -5.237 4.885 1.00 92.81 301 TYR A CA 1
ATOM 2187 C C . TYR A 1 301 ? -1.239 -5.047 5.166 1.00 92.81 301 TYR A C 1
ATOM 2189 O O . TYR A 1 301 ? -1.687 -5.488 6.222 1.00 92.81 301 TYR A O 1
ATOM 2197 N N . HIS A 1 302 ? -2.015 -4.394 4.293 1.00 94.56 302 HIS A N 1
ATOM 2198 C CA . HIS A 1 302 ? -3.379 -3.958 4.625 1.00 94.56 302 HIS A CA 1
ATOM 2199 C C . HIS A 1 302 ? -4.297 -5.119 5.000 1.00 94.56 302 HIS A C 1
ATOM 2201 O O . HIS A 1 302 ? -4.975 -5.025 6.015 1.00 94.56 302 HIS A O 1
ATOM 2207 N N . ALA A 1 303 ? -4.299 -6.213 4.232 1.00 95.12 303 ALA A N 1
ATOM 2208 C CA . ALA A 1 303 ? -5.180 -7.352 4.485 1.00 95.12 303 ALA A CA 1
ATOM 2209 C C . ALA A 1 303 ? -4.809 -8.078 5.787 1.00 95.12 303 ALA A C 1
ATOM 2211 O O . ALA A 1 303 ? -5.675 -8.359 6.612 1.00 95.12 303 ALA A O 1
ATOM 2212 N N . TRP A 1 304 ? -3.511 -8.314 6.000 1.00 95.56 304 TRP A N 1
ATOM 2213 C CA . TRP A 1 304 ? -2.999 -8.940 7.218 1.00 95.56 304 TRP A CA 1
ATOM 2214 C C . TRP A 1 304 ? -3.286 -8.092 8.461 1.00 95.56 304 TRP A C 1
ATOM 2216 O O . TRP A 1 304 ? -3.817 -8.597 9.449 1.00 95.56 304 TRP A O 1
ATOM 2226 N N . LEU A 1 305 ? -3.004 -6.787 8.399 1.00 96.50 305 LEU A N 1
ATOM 2227 C CA . LEU A 1 305 ? -3.275 -5.872 9.504 1.00 96.50 305 LEU A CA 1
ATOM 2228 C C . LEU A 1 305 ? -4.782 -5.741 9.763 1.00 96.50 305 LEU A C 1
ATOM 2230 O O . LEU A 1 305 ? -5.191 -5.752 10.917 1.00 96.50 305 LEU A O 1
ATOM 2234 N N . ALA A 1 306 ? -5.610 -5.675 8.714 1.00 96.44 306 ALA A N 1
ATOM 2235 C CA . ALA A 1 306 ? -7.066 -5.606 8.845 1.00 96.44 306 ALA A CA 1
ATOM 2236 C C . ALA A 1 306 ? -7.633 -6.845 9.539 1.00 96.44 306 ALA A C 1
ATOM 2238 O O . ALA A 1 306 ? -8.479 -6.712 10.419 1.00 96.44 306 ALA A O 1
ATOM 2239 N N . GLN A 1 307 ? -7.143 -8.036 9.186 1.00 97.00 307 GLN A N 1
ATOM 2240 C CA . GLN A 1 307 ? -7.545 -9.279 9.836 1.00 97.00 307 GLN A CA 1
ATOM 2241 C C . GLN A 1 307 ? -7.197 -9.264 11.329 1.00 97.00 307 GLN A C 1
ATOM 2243 O O . GLN A 1 307 ? -8.066 -9.516 12.161 1.00 97.00 307 GLN A O 1
ATOM 2248 N N . LEU A 1 308 ? -5.953 -8.913 11.671 1.00 97.06 308 LEU A N 1
ATOM 2249 C CA . LEU A 1 308 ? -5.506 -8.825 13.062 1.00 97.06 308 LEU A CA 1
ATOM 2250 C C . LEU A 1 308 ? -6.308 -7.786 13.859 1.00 97.06 308 LEU A C 1
ATOM 2252 O O . LEU A 1 308 ? -6.709 -8.046 14.993 1.00 97.06 308 LEU A O 1
ATOM 2256 N N . THR A 1 309 ? -6.576 -6.617 13.280 1.00 96.31 309 THR A N 1
ATOM 2257 C CA . THR A 1 309 ? -7.385 -5.583 13.932 1.00 96.31 309 THR A CA 1
ATOM 2258 C C . THR A 1 309 ? -8.832 -6.032 14.109 1.00 96.31 309 THR A C 1
ATOM 2260 O O . THR A 1 309 ? -9.374 -5.861 15.197 1.00 96.31 309 THR A O 1
ATOM 2263 N N . ALA A 1 310 ? -9.449 -6.646 13.098 1.00 95.69 310 ALA A N 1
ATOM 2264 C CA . ALA A 1 310 ? -10.811 -7.167 13.199 1.00 95.69 310 ALA A CA 1
ATOM 2265 C C . ALA A 1 310 ? -10.929 -8.234 14.298 1.00 95.69 310 ALA A C 1
ATOM 2267 O O . ALA A 1 310 ? -11.850 -8.185 15.109 1.00 95.69 310 ALA A O 1
ATOM 2268 N N . GLU A 1 311 ? -9.968 -9.155 14.380 1.00 96.00 311 GLU A N 1
ATOM 2269 C CA . GLU A 1 311 ? -9.901 -10.165 15.440 1.00 96.00 311 GLU A CA 1
ATOM 2270 C C . GLU A 1 311 ? -9.785 -9.524 16.831 1.00 96.00 311 GLU A C 1
ATOM 2272 O O . GLU A 1 311 ? -10.482 -9.941 17.756 1.00 96.00 311 GLU A O 1
ATOM 2277 N N . GLY A 1 312 ? -8.995 -8.455 16.970 1.00 93.88 312 GLY A N 1
ATOM 2278 C CA . GLY A 1 312 ? -8.877 -7.718 18.230 1.00 93.88 312 GLY A CA 1
ATOM 2279 C C . GLY A 1 312 ? -10.134 -6.955 18.618 1.00 93.88 312 GLY A C 1
ATOM 2280 O O . GLY A 1 312 ? -10.547 -6.998 19.776 1.00 93.88 312 GLY A O 1
ATOM 2281 N N . VAL A 1 313 ? -10.799 -6.323 17.649 1.00 94.06 313 VAL A N 1
ATOM 2282 C CA . VAL A 1 313 ? -12.099 -5.671 17.857 1.00 94.06 313 VAL A CA 1
ATOM 2283 C C . VAL A 1 313 ? -13.132 -6.689 18.342 1.00 94.06 313 VAL A C 1
ATOM 2285 O O . VAL A 1 313 ? -13.822 -6.429 19.324 1.00 94.06 313 VAL A O 1
ATOM 2288 N N . LEU A 1 314 ? -13.209 -7.857 17.696 1.00 93.56 314 LEU A N 1
ATOM 2289 C CA . LEU A 1 314 ? -14.183 -8.902 18.023 1.00 93.56 314 LEU A CA 1
ATOM 2290 C C . LEU A 1 314 ? -13.911 -9.578 19.374 1.00 93.56 314 LEU A C 1
ATOM 2292 O O . LEU A 1 314 ? -14.858 -9.922 20.077 1.00 93.56 314 LEU A O 1
ATOM 2296 N N . ARG A 1 315 ? -12.641 -9.766 19.755 1.00 93.62 315 ARG A N 1
ATOM 2297 C CA . ARG A 1 315 ? -12.258 -10.338 21.061 1.00 93.62 315 ARG A CA 1
ATOM 2298 C C . ARG A 1 315 ? -12.225 -9.318 22.195 1.00 93.62 315 ARG A C 1
ATOM 2300 O O . ARG A 1 315 ? -12.240 -9.701 23.360 1.00 93.62 315 ARG A O 1
ATOM 2307 N N . GLY A 1 316 ? -12.162 -8.029 21.870 1.00 91.00 316 GLY A N 1
ATOM 2308 C CA . GLY A 1 316 ? -11.955 -6.958 22.842 1.00 91.00 316 GLY A CA 1
ATOM 2309 C C . GLY A 1 316 ? -10.536 -6.917 23.428 1.00 91.00 316 GLY A C 1
ATOM 2310 O O . GLY A 1 316 ? -10.341 -6.292 24.473 1.00 91.00 316 GLY A O 1
ATOM 2311 N N . GLY A 1 317 ? -9.561 -7.554 22.769 1.00 92.19 317 GLY A N 1
ATOM 2312 C CA . GLY A 1 317 ? -8.225 -7.831 23.302 1.00 92.19 317 GLY A CA 1
ATOM 2313 C C . GLY A 1 317 ? -7.122 -7.833 22.238 1.00 92.19 317 GLY A C 1
ATOM 2314 O O . GLY A 1 317 ? -7.386 -7.878 21.038 1.00 92.19 317 GLY A O 1
ATOM 2315 N N . GLU A 1 318 ? -5.871 -7.715 22.682 1.00 95.19 318 GLU A N 1
ATOM 2316 C CA . GLU A 1 318 ? -4.678 -7.547 21.830 1.00 95.19 318 GLU A CA 1
ATOM 2317 C C . GLU A 1 318 ? -3.709 -8.731 21.900 1.00 95.19 318 GLU A C 1
ATOM 2319 O O . GLU A 1 318 ? -2.620 -8.679 21.336 1.00 95.19 318 GLU A O 1
ATOM 2324 N N . GLU A 1 319 ? -4.084 -9.793 22.608 1.00 94.50 319 GLU A N 1
ATOM 2325 C CA . GLU A 1 319 ? -3.239 -10.944 22.920 1.00 94.50 319 GLU A CA 1
ATOM 2326 C C . GLU A 1 319 ? -2.708 -11.697 21.691 1.00 94.50 319 GLU A C 1
ATOM 2328 O O . GLU A 1 319 ? -1.654 -12.324 21.771 1.00 94.50 319 GLU A O 1
ATOM 2333 N N . HIS A 1 320 ? -3.399 -11.628 20.551 1.00 94.12 320 HIS A N 1
ATOM 2334 C CA . HIS A 1 320 ? -2.978 -12.244 19.287 1.00 94.12 320 HIS A CA 1
ATOM 2335 C C . HIS A 1 320 ? -2.129 -11.315 18.411 1.00 94.12 320 HIS A C 1
ATOM 2337 O O . HIS A 1 320 ? -1.607 -11.761 17.387 1.00 94.12 320 HIS A O 1
ATOM 2343 N N . LEU A 1 321 ? -1.996 -10.030 18.763 1.00 95.12 321 LEU A N 1
ATOM 2344 C CA . LEU A 1 321 ? -1.220 -9.093 17.958 1.00 95.12 321 LEU A CA 1
ATOM 2345 C C . LEU A 1 321 ? 0.282 -9.385 18.091 1.00 95.12 321 LEU A C 1
ATOM 2347 O O . LEU A 1 321 ? 0.796 -9.472 19.209 1.00 95.12 321 LEU A O 1
ATOM 2351 N N . PRO A 1 322 ? 1.024 -9.452 16.970 1.00 95.00 322 PRO A N 1
ATOM 2352 C CA . PRO A 1 322 ? 2.476 -9.508 17.011 1.00 95.00 322 PRO A CA 1
ATOM 2353 C C . PRO A 1 322 ? 3.048 -8.328 17.812 1.00 95.00 322 PRO A C 1
ATOM 2355 O O . PRO A 1 322 ? 2.643 -7.178 17.586 1.00 95.00 322 PRO A O 1
ATOM 2358 N N . PRO A 1 323 ? 4.016 -8.563 18.715 1.00 92.81 323 PRO A N 1
ATOM 2359 C CA . PRO A 1 323 ? 4.558 -7.518 19.579 1.00 92.81 323 PRO A CA 1
ATOM 2360 C C . PRO A 1 323 ? 5.228 -6.381 18.797 1.00 92.81 323 PRO A C 1
ATOM 2362 O O . PRO A 1 323 ? 5.332 -5.269 19.317 1.00 92.81 323 PRO A O 1
ATOM 2365 N N . GLU A 1 324 ? 5.662 -6.635 17.559 1.00 92.56 324 GLU A N 1
ATOM 2366 C CA . GLU A 1 324 ? 6.193 -5.662 16.599 1.00 92.56 324 GLU A CA 1
ATOM 2367 C C . GLU A 1 324 ? 5.199 -4.532 16.318 1.00 92.56 324 GLU A C 1
ATOM 2369 O O . GLU A 1 324 ? 5.607 -3.371 16.287 1.00 92.56 324 GLU A O 1
ATOM 2374 N N . LEU A 1 325 ? 3.904 -4.848 16.194 1.00 93.62 325 LEU A N 1
ATOM 2375 C CA . LEU A 1 325 ? 2.855 -3.865 15.903 1.00 93.62 325 LEU A CA 1
ATOM 2376 C C . LEU A 1 325 ? 2.605 -2.904 17.070 1.00 93.62 325 LEU A C 1
ATOM 2378 O O . LEU A 1 325 ? 2.099 -1.805 16.852 1.00 93.62 325 LEU A O 1
ATOM 2382 N N . LEU A 1 326 ? 2.968 -3.314 18.291 1.00 92.62 326 LEU A N 1
ATOM 2383 C CA . LEU A 1 326 ? 2.743 -2.588 19.546 1.00 92.62 326 LEU A CA 1
ATOM 2384 C C . LEU A 1 326 ? 4.005 -1.884 20.074 1.00 92.62 326 LEU A C 1
ATOM 2386 O O . LEU A 1 326 ? 3.958 -1.237 21.123 1.00 92.62 326 LEU A O 1
ATOM 2390 N N . ARG A 1 327 ? 5.153 -1.994 19.383 1.00 86.94 327 ARG A N 1
ATOM 2391 C CA . ARG A 1 327 ? 6.445 -1.450 19.860 1.00 86.94 327 ARG A CA 1
ATOM 2392 C C . ARG A 1 327 ? 6.410 0.049 20.129 1.00 86.94 327 ARG A C 1
ATOM 2394 O O . ARG A 1 327 ? 7.088 0.504 21.042 1.00 86.94 327 ARG A O 1
ATOM 2401 N N . TRP A 1 328 ? 5.574 0.785 19.405 1.00 87.00 328 TRP A N 1
ATOM 2402 C CA . TRP A 1 328 ? 5.384 2.224 19.576 1.00 87.00 328 TRP A CA 1
ATOM 2403 C C . TRP A 1 328 ? 4.913 2.638 20.980 1.00 87.00 328 TRP A C 1
ATOM 2405 O O . TRP A 1 328 ? 5.087 3.793 21.356 1.00 87.00 328 TRP A O 1
ATOM 2415 N N . ARG A 1 329 ? 4.353 1.714 21.775 1.00 85.38 329 ARG A N 1
ATOM 2416 C CA . ARG A 1 329 ? 3.956 1.976 23.170 1.00 85.38 329 ARG A CA 1
ATOM 2417 C C . ARG A 1 329 ? 5.106 1.908 24.161 1.00 85.38 329 ARG A C 1
ATOM 2419 O O . ARG A 1 329 ? 4.981 2.402 25.281 1.00 85.38 329 ARG A O 1
ATOM 2426 N N . ARG A 1 330 ? 6.214 1.269 23.789 1.00 73.12 330 ARG A N 1
ATOM 2427 C CA . ARG A 1 330 ? 7.394 1.196 24.647 1.00 73.12 330 ARG A CA 1
ATOM 2428 C C . ARG A 1 330 ? 8.092 2.547 24.547 1.00 73.12 330 ARG A C 1
ATOM 2430 O O . ARG A 1 330 ? 8.814 2.812 23.592 1.00 73.12 330 ARG A O 1
ATOM 2437 N N . ARG A 1 331 ? 7.814 3.435 25.504 1.00 52.28 331 ARG A N 1
ATOM 2438 C CA . ARG A 1 331 ? 8.579 4.676 25.666 1.00 52.28 331 ARG A CA 1
ATOM 2439 C C . ARG A 1 331 ? 10.049 4.309 25.876 1.00 52.28 331 ARG A C 1
ATOM 2441 O O . ARG A 1 331 ? 10.324 3.554 26.798 1.00 52.28 331 ARG A O 1
ATOM 2448 N N . GLY A 1 332 ? 10.921 4.843 25.020 1.00 45.47 332 GLY A N 1
ATOM 2449 C CA . GLY A 1 332 ? 12.372 4.981 25.198 1.00 45.47 332 GLY A CA 1
ATOM 2450 C C . GLY A 1 332 ? 13.100 3.848 25.925 1.00 45.47 332 GLY A C 1
ATOM 2451 O O . GLY A 1 332 ? 13.145 3.829 27.153 1.00 45.47 332 GLY A O 1
ATOM 2452 N N . GLY A 1 333 ? 13.741 2.977 25.147 1.00 32.72 333 GLY A N 1
ATOM 2453 C CA . GLY A 1 333 ? 15.052 2.432 25.497 1.00 32.72 333 GLY A CA 1
ATOM 2454 C C . GLY A 1 333 ? 16.089 3.137 24.642 1.00 32.72 333 GLY A C 1
ATOM 2455 O O . GLY A 1 333 ? 15.803 3.261 23.428 1.00 32.72 333 GLY A O 1
#

Radius of gyration: 22.95 Å; chains: 1; bounding box: 55×54×68 Å

Organism: Auxenochlorella protothecoides (NCBI:txid3075)

pLDDT: mean 78.24, std 20.9, range [23.84, 97.88]

Sequence (333 aa):
MSLSTLCVHVQDEQLRAAAETMPSARYVPASHLDAILAGLTEEASAGLGALLFSDGMALDTKGYLDGLWADTQRRARELGTEAVLHENTTVHDLAELNVGKGPYAGIVLAMGAGVADLAGVKDHLPPFMDMVAGISLTLELGAEGWAGAVHPERVHGAEPPTATTAVEPDAHSPDARCAGDLPAHASGWPEGAPSLAAMPYIAAQGSRRCVIGATWDRPAAPDQNPGTAPRTAGELLSQARALWPGLAAWRVAHRAHGTRVVSQRTDHGTPPYGGRLALGPAPALPPVWLMSGLGARGLLYHAWLAQLTAEGVLRGGEEHLPPELLRWRRRGG

Foldseek 3Di:
DAQKEKEQDDDQVVLCVVCVVDVQKDKAFQVCVCVQFPQQHCVLSVRGIIIMGNRDAFDPVVVVVVVVVVVVQVVCVVVVHGDDDDPPDDAQELVVCVPPVDADQEAEPPPEPCQCRRPLCNVQDQPFWFKWKKKKFKKFFPDPADPPDPPPDPPPPDDDPDDDDDDDPPPDPPPPDDDDDDDPLLQFGDPNRHWYPYVFTWRDPDRTIIMTDIWTQTQPDPPDDRDDDTCDPVNSLVSVCSSGVSCVNIHGPDMDMDIGTAADQDPVGTDWAWDWTCSDCPDDHNTYIYTYNCGPPCVVCVVVRVVLRVVCSVVVHNVPPDVVNVVSVPPDD

Secondary structure (DSSP, 8-state):
----EEEE-S-HHHHHHHHHH-TTEEEE-GGGHHHHSTT--TTTTTT--EEEETT-----HHHHHHHHHHHHHHHHHHTT------TT---SBTHHHHSSS---S-EEE--GGGGGGSBTTGGGS-S--EEEEEEEEEEEETPPP--S--PPP--TT-PPPP---------------------GGGG-SPTTPPEEESSSEEEE-STTEEEEE---B--SSTTS-S-S-PPPHHHHHHHHHHH-GGGGGEEEEEEEEEEEEEPPPBTTB-PPEEEE---TT-TTPPPEEEEE-BGGGHHHHHHHHHHHHHHHHHHT--TTS-GGGGGGGS---

InterPro domains:
  IPR006076 FAD dependent oxidoreductase [PF01266] (14-311)
  IPR036188 FAD/NAD(P)-binding domain superfamily [G3DSA:3.50.50.60] (267-313)